Protein AF-0000000080251674 (afdb_homodimer)

InterPro domains:
  IPR024135 Ragulator complex protein LAMTOR5 [PF16672] (1-88)
  IPR024135 Ragulator complex protein LAMTOR5 [PR02092] (1-25)
  IPR024135 Ragulator complex protein LAMTOR5 [PR02092] (27-48)
  IPR024135 Ragulator complex protein LAMTOR5 [PR02092] (52-71)
  IPR024135 Ragulator complex protein LAMTOR5 [PTHR13342] (1-91)

Foldseek 3Di:
DLVVVVVVQVVQCPDPQWQKKWKAWLCQATSDIDGPDDSVCSNVLNVVQVVQPVVPVDPPARDWDWDDDDQKIKIWTDDPTMIMITIGGHDDD/DLVVVVVVQVVQCPDPQWQKKWKAWLCQATSDIDGPDDSVCSNVLNVVQVVQPVVPVDPPARDWDWDDDDQKIWIWTDDPTMIMITIGGHDDD

Nearest PDB structures (foldseek):
  5y38-assembly1_A  TM=9.001E-01  e=3.662E-08  Homo sapiens
  5yk5-assembly1_B  TM=9.361E-01  e=1.087E-07  Homo sapiens
  7uxh-assembly1_i  TM=8.800E-01  e=8.033E-08  Homo sapiens
  5y39-assembly2_J  TM=9.102E-01  e=3.035E-07  Homo sapiens
  8dhb-assembly1_G  TM=7.877E-01  e=7.512E-07  Ho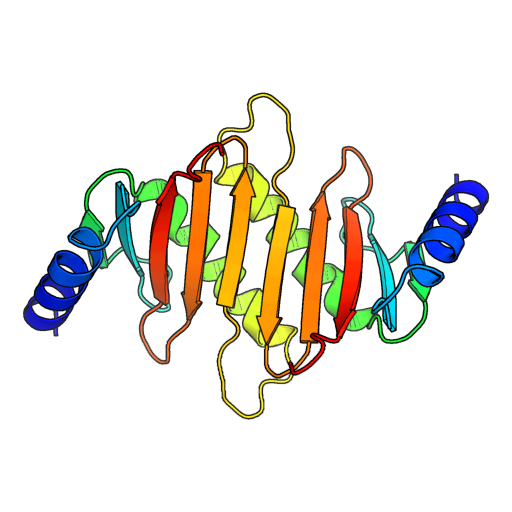mo sapiens

Structure (mmCIF, N/CA/C/O backbone):
data_AF-0000000080251674-model_v1
#
loop_
_entity.id
_entity.type
_entity.pdbx_description
1 polymer 'Late endosomal/lysosomal adaptor and MAPK and MTOR activator 5'
#
loop_
_atom_site.group_PDB
_atom_site.id
_atom_site.type_symbol
_atom_site.label_atom_id
_atom_site.label_alt_id
_atom_site.label_comp_id
_atom_site.label_asym_id
_atom_site.label_entity_id
_atom_site.label_seq_id
_atom_site.pdbx_PDB_ins_code
_atom_site.Cartn_x
_atom_site.Cartn_y
_atom_site.Cartn_z
_atom_site.occupancy
_atom_site.B_iso_or_equiv
_atom_site.auth_seq_id
_atom_site.auth_comp_id
_atom_site.auth_asym_id
_atom_site.auth_atom_id
_atom_site.pdbx_PDB_model_num
ATOM 1 N N . MET A 1 1 ? 6.484 -27.578 2.602 1 63.41 1 MET A N 1
ATOM 2 C CA . MET A 1 1 ? 6.207 -26.141 2.684 1 63.41 1 MET A CA 1
ATOM 3 C C . MET A 1 1 ? 5.879 -25.578 1.309 1 63.41 1 MET A C 1
ATOM 5 O O . MET A 1 1 ? 4.852 -24.922 1.133 1 63.41 1 MET A O 1
ATOM 9 N N . GLU A 1 2 ? 6.617 -26.031 0.295 1 75.06 2 GLU A N 1
ATOM 10 C CA . GLU A 1 2 ? 6.43 -25.547 -1.065 1 75.06 2 GLU A CA 1
ATOM 11 C C . GLU A 1 2 ? 5.145 -26.094 -1.68 1 75.06 2 GLU A C 1
ATOM 13 O O . GLU A 1 2 ? 4.387 -25.359 -2.314 1 75.06 2 GLU A O 1
ATOM 18 N N . ALA A 1 3 ? 4.848 -27.344 -1.32 1 83.5 3 ALA A N 1
ATOM 19 C CA . ALA A 1 3 ? 3.648 -27.953 -1.887 1 83.5 3 ALA A CA 1
ATOM 20 C C . ALA A 1 3 ? 2.387 -27.312 -1.329 1 83.5 3 ALA A C 1
ATOM 22 O O . ALA A 1 3 ? 1.42 -27.078 -2.062 1 83.5 3 ALA A O 1
ATOM 23 N N . GLN A 1 4 ? 2.467 -27.047 -0.058 1 89.25 4 GLN A N 1
ATOM 24 C CA . GLN A 1 4 ? 1.321 -26.422 0.583 1 89.25 4 GLN A CA 1
ATOM 25 C C . GLN A 1 4 ? 1.107 -25 0.051 1 89.25 4 GLN A C 1
ATOM 27 O O . GLN A 1 4 ? -0.03 -24.594 -0.178 1 89.25 4 GLN A O 1
ATOM 32 N N . LEU A 1 5 ? 2.184 -24.328 -0.161 1 89.44 5 LEU A N 1
ATOM 33 C CA . LEU A 1 5 ? 2.094 -22.969 -0.699 1 89.44 5 LEU A CA 1
ATOM 34 C C . LEU A 1 5 ? 1.474 -22.984 -2.092 1 89.44 5 LEU A C 1
ATOM 36 O O . LEU A 1 5 ? 0.613 -22.156 -2.398 1 89.44 5 LEU A O 1
ATOM 40 N N . GLU A 1 6 ? 1.85 -23.953 -2.836 1 90.94 6 GLU A N 1
ATOM 41 C CA . GLU A 1 6 ? 1.314 -24.078 -4.188 1 90.94 6 GLU A CA 1
ATOM 42 C C . GLU A 1 6 ? -0.189 -24.344 -4.164 1 90.94 6 GLU A C 1
ATOM 44 O O . GLU A 1 6 ? -0.931 -23.797 -4.984 1 90.94 6 GLU A O 1
ATOM 49 N N . LYS A 1 7 ? -0.52 -25.203 -3.299 1 92.62 7 LYS A N 1
ATOM 50 C CA . LYS A 1 7 ? -1.944 -25.5 -3.176 1 92.62 7 LYS A CA 1
ATOM 51 C C . LYS A 1 7 ? -2.734 -24.25 -2.775 1 92.62 7 LYS A C 1
ATOM 53 O O . LYS A 1 7 ? -3.799 -23.984 -3.332 1 92.62 7 LYS A O 1
ATOM 58 N N . ASN A 1 8 ? -2.225 -23.531 -1.823 1 91.94 8 ASN A N 1
ATOM 59 C CA . ASN A 1 8 ? -2.877 -22.312 -1.362 1 91.94 8 ASN A CA 1
ATOM 60 C C . ASN A 1 8 ? -3.031 -21.297 -2.492 1 91.94 8 ASN A C 1
ATOM 62 O O . ASN A 1 8 ? -4.086 -20.672 -2.633 1 91.94 8 ASN A O 1
ATOM 66 N N . ILE A 1 9 ? -2.084 -21.188 -3.303 1 93.62 9 ILE A N 1
ATOM 67 C CA . ILE A 1 9 ? -2.082 -20.203 -4.379 1 93.62 9 ILE A CA 1
ATOM 68 C C . ILE A 1 9 ? -3.1 -20.609 -5.445 1 93.62 9 ILE A C 1
ATOM 70 O O . ILE A 1 9 ? -3.777 -19.75 -6.016 1 93.62 9 ILE A O 1
ATOM 74 N N . ARG A 1 10 ? -3.115 -21.891 -5.691 1 93.25 10 ARG A N 1
ATOM 75 C CA . ARG A 1 10 ? -4.082 -22.375 -6.668 1 93.25 10 ARG A CA 1
ATOM 76 C C . ARG A 1 10 ? -5.508 -22.047 -6.234 1 93.25 10 ARG A C 1
ATOM 78 O O . ARG A 1 10 ? -6.34 -21.672 -7.059 1 93.25 10 ARG A O 1
ATOM 85 N N . GLU A 1 11 ? -5.715 -22.188 -4.934 1 95.44 11 GLU A N 1
ATOM 86 C CA . GLU A 1 11 ? -7.043 -21.891 -4.402 1 95.44 11 GLU A CA 1
ATOM 87 C C . GLU A 1 11 ? -7.363 -20.406 -4.551 1 95.44 11 GLU A C 1
ATOM 89 O O . GLU A 1 11 ? -8.492 -20.031 -4.879 1 95.44 11 GLU A O 1
ATOM 94 N N . VAL A 1 12 ? -6.43 -19.641 -4.348 1 95.31 12 VAL A N 1
ATOM 95 C CA . VAL A 1 12 ? -6.609 -18.203 -4.465 1 95.31 12 VAL A CA 1
ATOM 96 C C . VAL A 1 12 ? -6.887 -17.828 -5.922 1 95.31 12 VAL A C 1
ATOM 98 O O . VAL A 1 12 ? -7.727 -16.969 -6.199 1 95.31 12 VAL A O 1
ATOM 101 N N . MET A 1 13 ? -6.262 -18.469 -6.84 1 96.31 13 MET A N 1
ATOM 102 C CA . MET A 1 13 ? -6.391 -18.172 -8.266 1 96.31 13 MET A CA 1
ATOM 103 C C . MET A 1 13 ? -7.793 -18.5 -8.766 1 96.31 13 MET A C 1
ATOM 105 O O . MET A 1 13 ? -8.227 -18 -9.797 1 96.31 13 MET A O 1
ATOM 109 N N . ASN A 1 14 ? -8.453 -19.297 -7.98 1 96.12 14 ASN A N 1
ATOM 110 C CA . ASN A 1 14 ? -9.797 -19.719 -8.383 1 96.12 14 ASN A CA 1
ATOM 111 C C . ASN A 1 14 ? -10.859 -18.75 -7.887 1 96.12 14 ASN A C 1
ATOM 113 O O . ASN A 1 14 ? -12.047 -18.906 -8.188 1 96.12 14 ASN A O 1
ATOM 117 N N . GLN A 1 15 ? -10.438 -17.797 -7.164 1 96 15 GLN A N 1
ATOM 118 C CA . GLN A 1 15 ? -11.375 -16.797 -6.668 1 96 15 GLN A CA 1
ATOM 119 C C . GLN A 1 15 ? -11.742 -15.789 -7.758 1 96 15 GLN A C 1
ATOM 121 O O . GLN A 1 15 ? -10.93 -15.492 -8.641 1 96 15 GLN A O 1
ATOM 126 N N . PRO A 1 16 ? -12.984 -15.219 -7.672 1 94.19 16 PRO A N 1
ATOM 127 C CA . PRO A 1 16 ? -13.414 -14.266 -8.695 1 94.19 16 PRO A CA 1
ATOM 128 C C . PRO A 1 16 ? -12.539 -13.016 -8.742 1 94.19 16 PRO A C 1
ATOM 130 O O . PRO A 1 16 ? -12.094 -12.523 -7.703 1 94.19 16 PRO A O 1
ATOM 133 N N . GLN A 1 17 ? -12.273 -12.531 -9.906 1 95.69 17 GLN A N 1
ATOM 134 C CA . GLN A 1 17 ? -11.594 -11.273 -10.211 1 95.69 17 GLN A CA 1
ATOM 135 C C . GLN A 1 17 ? -10.086 -11.398 -9.984 1 95.69 17 GLN A C 1
ATOM 137 O O . GLN A 1 17 ? -9.336 -10.461 -10.273 1 95.69 17 GLN A O 1
ATOM 142 N N . VAL A 1 18 ? -9.727 -12.594 -9.469 1 97.12 18 VAL A N 1
ATOM 143 C CA . VAL A 1 18 ? -8.297 -12.789 -9.25 1 97.12 18 VAL A CA 1
ATOM 144 C C . VAL A 1 18 ? -7.617 -13.148 -10.57 1 97.12 18 VAL A C 1
ATOM 146 O O . VAL A 1 18 ? -8.023 -14.102 -11.242 1 97.12 18 VAL A O 1
ATOM 149 N N . THR A 1 19 ? -6.586 -12.406 -10.953 1 97.38 19 THR A N 1
ATOM 150 C CA . THR A 1 19 ? -5.91 -12.648 -12.219 1 97.38 19 THR A CA 1
ATOM 151 C C . THR A 1 19 ? -4.469 -13.094 -11.992 1 97.38 19 THR A C 1
ATOM 153 O O . THR A 1 19 ? -3.787 -13.508 -12.93 1 97.38 19 THR A O 1
ATOM 156 N N . GLY A 1 20 ? -3.963 -13.016 -10.719 1 97.31 20 GLY A N 1
ATOM 157 C CA . GLY A 1 20 ? -2.621 -13.453 -10.359 1 97.31 20 GLY A CA 1
ATOM 158 C C . GLY A 1 20 ? -2.41 -13.578 -8.867 1 97.31 20 GLY 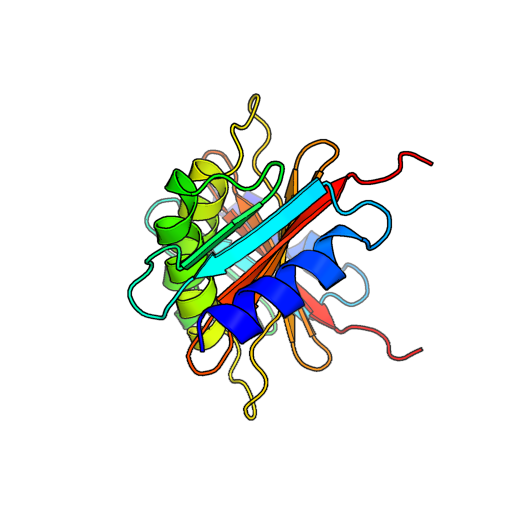A C 1
ATOM 159 O O . GLY A 1 20 ? -3.162 -13 -8.078 1 97.31 20 GLY A O 1
ATOM 160 N N . ALA A 1 21 ? -1.423 -14.359 -8.484 1 97.5 21 ALA A N 1
ATOM 161 C CA . ALA A 1 21 ? -1.072 -14.539 -7.082 1 97.5 21 ALA A CA 1
ATOM 162 C C . ALA A 1 21 ? 0.397 -14.922 -6.926 1 97.5 21 ALA A C 1
ATOM 164 O O . ALA A 1 21 ? 0.98 -15.547 -7.812 1 97.5 21 ALA A O 1
ATOM 165 N N . MET A 1 22 ? 0.916 -14.547 -5.785 1 96.69 22 MET A N 1
ATOM 166 C CA . MET A 1 22 ? 2.34 -14.766 -5.547 1 96.69 22 MET A CA 1
ATOM 167 C C . MET A 1 22 ? 2.629 -14.883 -4.055 1 96.69 22 MET A C 1
ATOM 169 O O . MET A 1 22 ? 1.947 -14.266 -3.234 1 96.69 22 MET A O 1
ATOM 173 N N . CYS A 1 23 ? 3.631 -15.656 -3.736 1 96.25 23 CYS A N 1
ATOM 174 C CA . CYS A 1 23 ? 4.16 -15.734 -2.379 1 96.25 23 CYS A CA 1
ATOM 175 C C . CYS A 1 23 ? 5.633 -15.352 -2.346 1 96.25 23 CYS A C 1
ATOM 177 O O . CYS A 1 23 ? 6.406 -15.773 -3.209 1 96.25 23 CYS A O 1
ATOM 179 N N . ILE A 1 24 ? 5.973 -14.516 -1.359 1 96.75 24 ILE A N 1
ATOM 180 C CA . ILE A 1 24 ? 7.324 -13.977 -1.241 1 96.75 24 ILE A CA 1
ATOM 181 C C . ILE A 1 24 ? 7.879 -14.266 0.15 1 96.75 24 ILE A C 1
ATOM 183 O O . ILE A 1 24 ? 7.168 -14.133 1.149 1 96.75 24 ILE A O 1
ATOM 187 N N . ASP A 1 25 ? 9.086 -14.648 0.26 1 94.94 25 ASP A N 1
ATOM 188 C CA . ASP A 1 25 ? 9.656 -14.883 1.584 1 94.94 25 ASP A CA 1
ATOM 189 C C . ASP A 1 25 ? 10.188 -13.594 2.197 1 94.94 25 ASP A C 1
ATOM 191 O O . ASP A 1 25 ? 10.086 -12.523 1.591 1 94.94 25 ASP A O 1
ATOM 195 N N . ARG A 1 26 ? 10.781 -13.672 3.314 1 90.44 26 ARG A N 1
ATOM 196 C CA . ARG A 1 26 ? 11.188 -12.508 4.09 1 90.44 26 ARG A CA 1
ATOM 197 C C . ARG A 1 26 ? 12.367 -11.797 3.426 1 90.44 26 ARG A C 1
ATOM 199 O O . ARG A 1 26 ? 12.625 -10.625 3.709 1 90.44 26 ARG A O 1
ATOM 206 N N . LYS A 1 27 ? 13.078 -12.555 2.631 1 93.62 27 LYS A N 1
ATOM 207 C CA . LYS A 1 27 ? 14.25 -11.969 1.979 1 93.62 27 LYS A CA 1
ATOM 208 C C . LYS A 1 27 ? 13.867 -11.297 0.665 1 93.62 27 LYS A C 1
ATOM 210 O O . LYS A 1 27 ? 14.719 -10.727 -0.017 1 93.62 27 LYS A O 1
ATOM 215 N N . GLY A 1 28 ? 12.586 -11.414 0.292 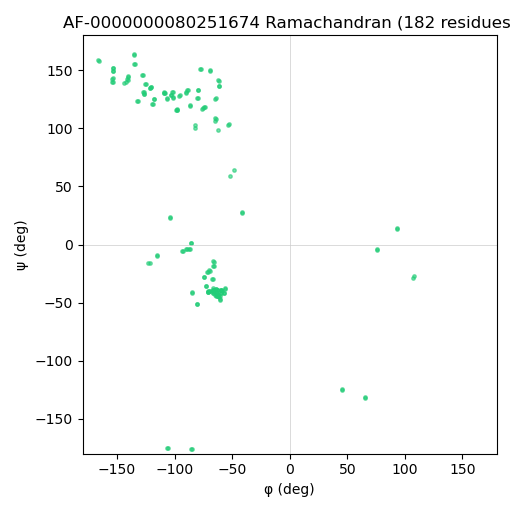1 96.12 28 GLY A N 1
ATOM 216 C CA . GLY A 1 28 ? 12.125 -10.781 -0.936 1 96.12 28 GLY A CA 1
ATOM 217 C C . GLY A 1 28 ? 12.18 -11.711 -2.137 1 96.12 28 GLY A C 1
ATOM 218 O O . GLY A 1 28 ? 12.039 -11.266 -3.277 1 96.12 28 GLY A O 1
ATOM 219 N N . LEU A 1 29 ? 12.352 -13.031 -1.89 1 95.75 29 LEU A N 1
ATOM 220 C CA . LEU A 1 29 ? 12.398 -14.016 -2.965 1 95.75 29 LEU A CA 1
ATOM 221 C C . LEU A 1 29 ? 11 -14.531 -3.293 1 95.75 29 LEU A C 1
ATOM 223 O O . LEU A 1 29 ? 10.227 -14.852 -2.389 1 95.75 29 LEU A O 1
ATOM 227 N N . CYS A 1 30 ? 10.75 -14.555 -4.578 1 96.62 30 CYS A N 1
ATOM 228 C CA . CYS A 1 30 ? 9.469 -15.109 -5.004 1 96.62 30 CYS A CA 1
ATOM 229 C C . CYS A 1 30 ? 9.469 -16.625 -4.887 1 96.62 30 CYS A C 1
ATOM 231 O O . CYS A 1 30 ? 10.227 -17.312 -5.57 1 96.62 30 CYS A O 1
ATOM 233 N N . LEU A 1 31 ? 8.633 -17.172 -4.09 1 95.94 31 LEU A N 1
ATOM 234 C CA . LEU A 1 31 ? 8.555 -18.609 -3.879 1 95.94 31 LEU A CA 1
ATOM 235 C C . LEU A 1 31 ? 7.68 -19.266 -4.938 1 95.94 31 LEU A C 1
ATOM 237 O O . LEU A 1 31 ? 7.98 -20.375 -5.402 1 95.94 31 LEU A O 1
ATOM 241 N N . THR A 1 32 ? 6.605 -18.641 -5.234 1 95.5 32 THR A N 1
ATOM 242 C CA . THR A 1 32 ? 5.672 -19.109 -6.258 1 95.5 32 THR A CA 1
ATOM 243 C C . THR A 1 32 ? 4.898 -17.922 -6.848 1 95.5 32 THR A C 1
ATOM 245 O O . THR A 1 32 ? 4.605 -16.953 -6.145 1 95.5 32 THR A O 1
ATOM 248 N N . ALA A 1 33 ? 4.641 -18 -8.141 1 95.94 33 ALA A N 1
ATOM 249 C CA . ALA A 1 33 ? 3.865 -16.969 -8.836 1 95.94 33 ALA A CA 1
ATOM 250 C C . ALA A 1 33 ? 2.979 -17.594 -9.914 1 95.94 33 ALA A C 1
ATOM 252 O O . ALA A 1 33 ? 3.391 -18.531 -10.602 1 95.94 33 ALA A O 1
ATOM 253 N N . LYS A 1 34 ? 1.796 -17.125 -10.016 1 96.31 34 LYS A N 1
ATOM 254 C CA . LYS A 1 34 ? 0.844 -17.594 -11.016 1 96.31 34 LYS A CA 1
ATOM 255 C C . LYS A 1 34 ? 0.138 -16.422 -11.695 1 96.31 34 LYS A C 1
ATOM 257 O O . LYS A 1 34 ? 0.065 -15.32 -11.141 1 96.31 34 LYS A O 1
ATOM 262 N N . GLY A 1 35 ? -0.355 -16.625 -12.93 1 96.44 35 GLY A N 1
ATOM 263 C CA . GLY A 1 35 ? -1.136 -15.625 -13.641 1 96.44 35 GLY A CA 1
ATOM 264 C C . GLY A 1 35 ? -0.341 -14.383 -13.992 1 96.44 35 GLY A C 1
ATOM 265 O O . GLY A 1 35 ? 0.802 -14.477 -14.445 1 96.44 35 GLY A O 1
ATOM 266 N N . ASN A 1 36 ? -0.928 -13.188 -13.672 1 94.62 36 ASN A N 1
ATOM 267 C CA . ASN A 1 36 ? -0.336 -11.906 -14.047 1 94.62 36 ASN A CA 1
ATOM 268 C C . ASN A 1 36 ? 0.697 -11.445 -13.016 1 94.62 36 ASN A C 1
ATOM 270 O O . ASN A 1 36 ? 1.281 -10.375 -13.156 1 94.62 36 ASN A O 1
ATOM 274 N N . ALA A 1 37 ? 0.924 -12.203 -12.031 1 95.25 37 ALA A N 1
ATOM 275 C CA . ALA A 1 37 ? 1.908 -11.805 -11.023 1 95.25 37 ALA A CA 1
ATOM 276 C C . ALA A 1 37 ? 3.311 -11.742 -11.617 1 95.25 37 ALA A C 1
ATOM 278 O O . ALA A 1 37 ? 3.76 -12.695 -12.266 1 95.25 37 ALA A O 1
ATOM 279 N N . ASP A 1 38 ? 3.93 -10.695 -11.484 1 93.94 38 ASP A N 1
ATOM 280 C CA . ASP A 1 38 ? 5.277 -10.461 -11.992 1 93.94 38 ASP A CA 1
ATOM 281 C C . ASP A 1 38 ? 6.324 -10.664 -10.898 1 93.94 38 ASP A C 1
ATOM 283 O O . ASP A 1 38 ? 6.469 -9.82 -10.008 1 93.94 38 ASP A O 1
ATOM 287 N N . SER A 1 39 ? 7.145 -11.609 -11.109 1 94.31 39 SER A N 1
ATOM 288 C CA . SER A 1 39 ? 8.117 -11.969 -10.086 1 94.31 39 SER A CA 1
ATOM 289 C C . SER A 1 39 ? 9.188 -10.891 -9.93 1 94.31 39 SER A C 1
ATOM 291 O O . SER A 1 39 ? 9.859 -10.82 -8.906 1 94.31 39 SER A O 1
ATOM 293 N N . SER A 1 40 ? 9.391 -10.062 -10.945 1 94.75 40 SER A N 1
ATOM 294 C CA . SER A 1 40 ? 10.375 -8.984 -10.859 1 94.75 40 SER A CA 1
ATOM 295 C C . SER A 1 40 ? 9.953 -7.938 -9.828 1 94.75 40 SER A C 1
ATOM 297 O O . SER A 1 40 ? 10.781 -7.152 -9.359 1 94.75 40 SER A O 1
ATOM 299 N N . ALA A 1 41 ? 8.719 -7.945 -9.383 1 95.56 41 ALA A N 1
ATOM 300 C CA . ALA A 1 41 ? 8.203 -6.973 -8.43 1 95.56 41 ALA A CA 1
ATOM 301 C C . ALA A 1 41 ? 8.312 -7.492 -7 1 95.56 41 ALA A C 1
ATOM 303 O O . ALA A 1 41 ? 8.016 -6.773 -6.043 1 95.56 41 ALA A O 1
ATOM 304 N N . ALA A 1 42 ? 8.742 -8.766 -6.832 1 97.12 42 ALA A N 1
ATOM 305 C CA . ALA A 1 42 ? 8.734 -9.414 -5.523 1 97.12 42 ALA A CA 1
ATOM 306 C C . ALA A 1 42 ? 9.547 -8.617 -4.508 1 97.12 42 ALA A C 1
ATOM 308 O O . ALA A 1 42 ? 9.117 -8.43 -3.367 1 97.12 42 ALA A O 1
ATOM 309 N N . GLY A 1 43 ? 10.664 -8.125 -4.902 1 96.75 43 GLY A N 1
ATOM 310 C CA . GLY A 1 43 ? 11.508 -7.344 -4.012 1 96.75 43 GLY A CA 1
ATOM 311 C C . GLY A 1 43 ? 10.852 -6.059 -3.545 1 96.75 43 GLY A C 1
ATOM 312 O O . GLY A 1 43 ? 10.898 -5.727 -2.359 1 96.75 43 GLY A O 1
ATOM 313 N N . PHE A 1 44 ? 10.234 -5.391 -4.461 1 96.56 44 PHE A N 1
ATOM 314 C CA . PHE A 1 44 ? 9.562 -4.141 -4.137 1 96.56 44 PHE A CA 1
ATOM 315 C C . PHE A 1 44 ? 8.375 -4.391 -3.217 1 96.56 44 PHE A C 1
ATOM 317 O O . PHE A 1 44 ? 8.172 -3.666 -2.238 1 96.56 44 PHE A O 1
ATOM 324 N N . LEU A 1 45 ? 7.621 -5.434 -3.484 1 97.25 45 LEU A N 1
ATOM 325 C CA . LEU A 1 45 ? 6.434 -5.754 -2.699 1 97.25 45 LEU A CA 1
ATOM 326 C C . LEU A 1 45 ? 6.812 -6.16 -1.279 1 97.25 45 LEU A C 1
ATOM 328 O O . LEU A 1 45 ? 6.148 -5.77 -0.317 1 97.25 45 LEU A O 1
ATOM 332 N N . SER A 1 46 ? 7.879 -6.922 -1.176 1 96.75 46 SER A N 1
ATOM 333 C CA . SER A 1 46 ? 8.344 -7.324 0.146 1 96.75 46 SER A CA 1
ATOM 334 C C . SER A 1 46 ? 8.766 -6.117 0.978 1 96.75 46 SER A C 1
ATOM 336 O O . SER A 1 46 ? 8.5 -6.066 2.182 1 96.75 46 SER A O 1
ATOM 338 N N . GLU A 1 47 ? 9.453 -5.164 0.39 1 96.31 47 GLU A N 1
ATOM 339 C CA . GLU A 1 47 ? 9.867 -3.959 1.1 1 96.31 47 GLU A CA 1
ATOM 340 C C . GLU A 1 47 ? 8.664 -3.133 1.542 1 96.31 47 GLU A C 1
ATOM 342 O O . GLU A 1 47 ? 8.648 -2.586 2.646 1 96.31 47 GLU A O 1
ATOM 347 N N . ILE A 1 48 ? 7.637 -3.066 0.707 1 96.69 48 ILE A N 1
ATOM 348 C CA . ILE A 1 48 ? 6.418 -2.352 1.062 1 96.69 48 ILE A CA 1
ATOM 349 C C . ILE A 1 48 ? 5.793 -2.982 2.305 1 96.69 48 ILE A C 1
ATOM 351 O O . ILE A 1 48 ? 5.418 -2.275 3.244 1 96.69 48 ILE A O 1
ATOM 355 N N . SER A 1 49 ? 5.703 -4.262 2.299 1 95.31 49 SER A N 1
ATOM 356 C CA . SER A 1 49 ? 5.133 -4.965 3.445 1 95.31 49 SER A CA 1
ATOM 357 C C . SER A 1 49 ? 5.93 -4.684 4.715 1 95.31 49 SER A C 1
ATOM 359 O O . SER A 1 49 ? 5.352 -4.48 5.785 1 95.31 49 SER A O 1
ATOM 361 N N . LYS A 1 50 ? 7.258 -4.676 4.621 1 93.69 50 LYS A N 1
ATOM 362 C CA . LYS A 1 50 ? 8.117 -4.414 5.77 1 93.69 50 LYS A CA 1
ATOM 363 C C . LYS A 1 50 ? 7.891 -3.008 6.316 1 93.69 50 LYS A C 1
ATOM 365 O O . LYS A 1 50 ? 7.762 -2.82 7.527 1 93.69 50 LYS A O 1
ATOM 370 N N . PHE A 1 51 ? 7.797 -2.113 5.418 1 94.75 51 PHE A N 1
ATOM 371 C CA . PHE A 1 51 ? 7.625 -0.733 5.855 1 94.75 51 PHE A CA 1
ATOM 372 C C . PHE A 1 51 ? 6.23 -0.523 6.441 1 94.75 51 PHE A C 1
ATOM 374 O O . PHE A 1 51 ? 6.07 0.209 7.418 1 94.75 51 PHE A O 1
ATOM 381 N N . ALA A 1 52 ? 5.215 -1.138 5.801 1 94.94 52 ALA A N 1
ATOM 382 C CA . ALA A 1 52 ? 3.857 -1.053 6.336 1 94.94 52 ALA A CA 1
ATOM 383 C C . ALA A 1 52 ? 3.803 -1.567 7.773 1 94.94 52 ALA A C 1
ATOM 385 O O . ALA A 1 52 ? 3.141 -0.972 8.625 1 94.94 52 ALA A O 1
ATOM 386 N N . ASN A 1 53 ? 4.574 -2.625 8.055 1 92.19 53 ASN A N 1
ATOM 387 C CA . ASN A 1 53 ? 4.617 -3.197 9.398 1 92.19 53 ASN A CA 1
ATOM 388 C C . ASN A 1 53 ? 5.273 -2.244 10.391 1 92.19 53 ASN A C 1
ATOM 390 O O . ASN A 1 53 ? 4.938 -2.254 11.578 1 92.19 53 ASN A O 1
ATOM 394 N N . GLN A 1 54 ? 6.168 -1.463 9.891 1 91.69 54 GLN A N 1
ATOM 395 C CA . GLN A 1 54 ? 6.852 -0.516 10.766 1 91.69 54 GLN A CA 1
ATOM 396 C C . GLN A 1 54 ? 5.945 0.657 11.125 1 91.69 54 GLN A C 1
ATOM 398 O O . GLN A 1 54 ? 6.113 1.279 12.18 1 91.69 54 GLN A O 1
ATOM 403 N N . ILE A 1 55 ? 5.051 0.925 10.242 1 92.75 55 ILE A N 1
ATOM 404 C CA . ILE A 1 55 ? 4.18 2.084 10.422 1 92.75 55 ILE A CA 1
ATOM 405 C C . ILE A 1 55 ? 3.047 1.737 11.383 1 92.75 55 ILE A C 1
ATOM 407 O O . ILE A 1 55 ? 2.682 2.547 12.234 1 92.75 55 ILE A O 1
ATOM 411 N N . VAL A 1 56 ? 2.352 0.603 11.109 1 87.06 56 VAL A N 1
ATOM 412 C CA . VAL A 1 56 ? 1.157 0.223 11.859 1 87.06 56 VAL A CA 1
ATOM 413 C C . VAL A 1 56 ? 1.562 -0.472 13.156 1 87.06 56 VAL A C 1
ATOM 415 O O . VAL A 1 56 ? 2.496 -1.275 13.172 1 87.06 56 VAL A O 1
ATOM 418 N N . SER A 1 57 ? 1.515 0.187 14.32 1 69.06 57 SER A N 1
ATOM 419 C CA . SER A 1 57 ? 1.838 -0.381 15.625 1 69.06 57 SER A CA 1
ATOM 420 C C . SER A 1 57 ? 1.062 -1.671 15.875 1 69.06 57 SER A C 1
ATOM 422 O O . SER A 1 57 ? -0.168 -1.658 15.945 1 69.06 57 SER A O 1
ATOM 424 N N . SER A 1 58 ? 1.248 -2.621 15.031 1 59.38 58 SER A N 1
ATOM 425 C CA . SER A 1 58 ? 0.301 -3.73 14.984 1 59.38 58 SER A CA 1
ATOM 426 C C . SER A 1 58 ? 0.321 -4.527 16.281 1 59.38 58 SER A C 1
ATOM 428 O O . SER A 1 58 ? 1.388 -4.77 16.859 1 59.38 58 SER A O 1
ATOM 430 N N . ASP A 1 59 ? -0.735 -4.434 17.109 1 57.03 59 ASP A N 1
ATOM 431 C CA . ASP A 1 59 ? -1.099 -5.426 18.125 1 57.03 59 ASP A CA 1
ATOM 432 C C . ASP A 1 59 ? -0.935 -6.844 17.578 1 57.03 59 ASP A C 1
ATOM 434 O O . ASP A 1 59 ? -1.495 -7.797 18.125 1 57.03 59 ASP A O 1
ATOM 438 N N . GLY A 1 60 ? -0.033 -6.957 16.625 1 62.88 60 GLY A N 1
ATOM 439 C CA . GLY A 1 60 ? 0.252 -8.312 16.172 1 62.88 60 GLY A CA 1
ATOM 440 C C . GLY A 1 60 ? -0.291 -8.602 14.789 1 62.88 60 GLY A C 1
ATOM 441 O O . GLY A 1 60 ? 0.141 -9.555 14.141 1 62.88 60 GLY A O 1
ATOM 442 N N . ASP A 1 61 ? -1.394 -7.887 14.359 1 74 61 ASP A N 1
ATOM 443 C CA . ASP A 1 61 ? -1.948 -8.195 13.039 1 74 61 ASP A CA 1
ATOM 444 C C . ASP A 1 61 ? -1.244 -7.402 11.945 1 74 61 ASP A C 1
ATOM 446 O O . ASP A 1 61 ? -1.05 -6.191 12.078 1 74 61 ASP A O 1
ATOM 450 N N . SER A 1 62 ? -0.678 -8.117 11.07 1 84.06 62 SER A N 1
ATOM 451 C CA . SER A 1 62 ? -0.032 -7.48 9.922 1 84.06 62 SER A CA 1
ATOM 452 C C . SER A 1 62 ? -1.038 -6.699 9.086 1 84.06 62 SER A C 1
ATOM 454 O O . SER A 1 62 ? -2.148 -7.176 8.836 1 84.06 62 SER A O 1
ATOM 456 N N . PRO A 1 63 ? -0.713 -5.547 8.68 1 91.19 63 PRO A N 1
ATOM 457 C CA . PRO A 1 63 ? -1.612 -4.738 7.855 1 91.19 63 PRO A CA 1
ATOM 458 C C . PRO A 1 63 ? -1.791 -5.312 6.449 1 91.19 63 PRO A C 1
ATOM 460 O O . PRO A 1 63 ? -0.944 -6.074 5.977 1 91.19 63 PRO A O 1
ATOM 463 N N . VAL A 1 64 ? -2.928 -5.098 5.836 1 94.56 64 VAL A N 1
ATOM 464 C CA . VAL A 1 64 ? -3.152 -5.355 4.418 1 94.56 64 VAL A CA 1
ATOM 465 C C . VAL A 1 64 ? -2.824 -4.105 3.607 1 94.56 64 VAL A C 1
ATOM 467 O O . VAL A 1 64 ? -3.248 -3.002 3.959 1 94.56 64 VAL A O 1
ATOM 470 N N . VAL A 1 65 ? -2.055 -4.281 2.576 1 96.81 65 VAL A N 1
ATOM 471 C CA . VAL A 1 65 ? -1.719 -3.172 1.689 1 96.81 65 VAL A CA 1
ATOM 472 C C . VAL A 1 65 ? -2.422 -3.352 0.346 1 96.81 65 VAL A C 1
ATOM 474 O O . VAL A 1 65 ? -2.361 -4.426 -0.255 1 96.81 65 VAL A O 1
ATOM 477 N N . ALA A 1 66 ? -3.076 -2.336 -0.117 1 96.5 66 ALA A N 1
ATOM 478 C CA . ALA A 1 66 ? -3.73 -2.365 -1.422 1 96.5 66 ALA A CA 1
ATOM 479 C C . ALA A 1 66 ? -3.154 -1.296 -2.348 1 96.5 66 ALA A C 1
ATOM 481 O O . ALA A 1 66 ? -3.121 -0.114 -1.997 1 96.5 66 ALA A O 1
ATOM 482 N N . LEU A 1 67 ? -2.627 -1.734 -3.48 1 95.31 67 LEU A N 1
ATOM 483 C CA . LEU A 1 67 ? -2.221 -0.829 -4.551 1 95.31 67 LEU A CA 1
ATOM 484 C C . LEU A 1 67 ? -3.299 -0.742 -5.625 1 95.31 67 LEU A C 1
ATOM 486 O O . LEU A 1 67 ? -3.611 -1.74 -6.277 1 95.31 67 LEU A O 1
ATOM 490 N N . GLU A 1 68 ? -3.852 0.426 -5.758 1 93 68 GLU A N 1
ATOM 491 C CA . GLU A 1 68 ? -4.891 0.64 -6.762 1 93 68 GLU A CA 1
ATOM 492 C C . GLU A 1 68 ? -4.359 1.451 -7.941 1 93 68 GLU A C 1
ATOM 494 O O . GLU A 1 68 ? -3.822 2.545 -7.758 1 93 68 GLU A O 1
ATOM 499 N N . TYR A 1 69 ? -4.566 0.851 -9.133 1 88.25 69 TYR A N 1
ATOM 500 C CA . TYR A 1 69 ? -4.105 1.528 -10.336 1 88.25 69 TYR A CA 1
ATOM 501 C C . TYR A 1 69 ? -4.926 1.101 -11.547 1 88.25 69 TYR A C 1
ATOM 503 O O . TYR A 1 69 ? -5.246 -0.08 -11.703 1 88.25 69 TYR A O 1
ATOM 511 N N . SER A 1 70 ? -5.188 2.076 -12.328 1 82.25 70 SER A N 1
ATOM 512 C CA . SER A 1 70 ? -5.992 1.806 -13.516 1 82.25 70 SER A CA 1
ATOM 513 C C . SER A 1 70 ? -7.199 0.936 -13.18 1 82.25 70 SER A C 1
ATOM 515 O O . SER A 1 70 ? -7.992 1.278 -12.305 1 82.25 70 SER A O 1
ATOM 517 N N . LYS A 1 71 ? -7.391 -0.169 -13.828 1 83.75 71 LYS A N 1
ATOM 518 C CA . LYS A 1 71 ? -8.516 -1.067 -13.586 1 83.75 71 LYS A CA 1
ATOM 519 C C . LYS A 1 71 ? -8.078 -2.299 -12.797 1 83.75 71 LYS A C 1
ATOM 521 O O . LYS A 1 71 ? -8.688 -3.363 -12.914 1 83.75 71 LYS A O 1
ATOM 526 N N . SER A 1 72 ? -6.98 -2.168 -12.062 1 90.62 72 SER A N 1
ATOM 527 C CA . SER A 1 72 ? -6.465 -3.322 -11.336 1 90.62 72 SER A CA 1
ATOM 528 C C . SER A 1 72 ? -6.074 -2.949 -9.914 1 90.62 72 SER A C 1
ATOM 530 O O . SER A 1 72 ? -5.973 -1.767 -9.578 1 90.62 72 SER A O 1
ATOM 532 N N . GLN A 1 73 ? -5.949 -4.008 -9.18 1 94.44 73 GLN A N 1
ATOM 533 C CA . GLN A 1 73 ? -5.551 -3.867 -7.781 1 94.44 73 GLN A CA 1
ATOM 534 C C . GLN A 1 73 ? -4.578 -4.973 -7.375 1 94.44 73 GLN A C 1
ATOM 536 O O . GLN A 1 73 ? -4.715 -6.117 -7.809 1 94.44 73 GLN A O 1
ATOM 541 N N . ILE A 1 74 ? -3.654 -4.629 -6.531 1 96.31 74 ILE A N 1
ATOM 542 C CA . ILE A 1 74 ? -2.762 -5.598 -5.906 1 96.31 74 ILE A CA 1
ATOM 543 C C . ILE A 1 74 ? -2.961 -5.578 -4.391 1 96.31 74 ILE A C 1
ATOM 545 O O . ILE A 1 74 ? -2.936 -4.516 -3.77 1 96.31 74 ILE A O 1
ATOM 549 N N . LEU A 1 75 ? -3.229 -6.672 -3.842 1 96.62 75 LEU A N 1
ATOM 550 C CA . LEU A 1 75 ? -3.355 -6.809 -2.395 1 96.62 75 LEU A CA 1
ATOM 551 C C . LEU A 1 75 ? -2.186 -7.602 -1.818 1 96.62 75 LEU A C 1
ATOM 553 O O . LEU A 1 75 ? -1.81 -8.641 -2.359 1 96.62 75 LEU A O 1
ATOM 557 N N . LEU A 1 76 ? -1.633 -7.023 -0.807 1 96.69 76 LEU A N 1
ATOM 558 C CA . LEU A 1 76 ? -0.466 -7.609 -0.157 1 96.69 76 LEU A CA 1
ATOM 559 C C . LEU A 1 76 ? -0.702 -7.77 1.341 1 96.69 76 LEU A C 1
ATOM 561 O O . LEU A 1 76 ? -1.151 -6.836 2.008 1 96.69 76 LEU A O 1
ATOM 565 N N . LYS A 1 77 ? -0.444 -8.938 1.825 1 92.62 77 LYS A N 1
ATOM 566 C CA . LYS A 1 77 ? -0.484 -9.164 3.266 1 92.62 77 LYS A CA 1
ATOM 567 C C . LYS A 1 77 ? 0.755 -9.922 3.736 1 92.62 77 LYS A C 1
ATOM 569 O O . LYS A 1 77 ? 1.049 -11.016 3.24 1 92.62 77 LYS A O 1
ATOM 574 N N . GLY A 1 78 ? 1.388 -9.266 4.66 1 87.94 78 GLY A N 1
ATOM 575 C CA . GLY A 1 78 ? 2.562 -9.906 5.234 1 87.94 78 GLY A CA 1
ATOM 576 C C . GLY A 1 78 ? 2.223 -10.945 6.281 1 87.94 78 GLY A C 1
ATOM 577 O O . GLY A 1 78 ? 1.344 -10.734 7.117 1 87.94 78 GLY A O 1
ATOM 578 N N . GLY A 1 79 ? 2.855 -12.047 6.129 1 83.56 79 GLY A N 1
ATOM 579 C CA . GLY A 1 79 ? 2.795 -13.055 7.18 1 83.56 79 GLY A CA 1
ATOM 580 C C . GLY A 1 79 ? 4.082 -13.156 7.977 1 83.56 79 GLY A C 1
ATOM 581 O O . GLY A 1 79 ? 4.945 -12.281 7.891 1 83.56 79 GLY A O 1
ATOM 582 N N . GLU A 1 80 ? 4.094 -14.117 8.852 1 81.94 80 GLU A N 1
ATOM 583 C CA . GLU A 1 80 ? 5.277 -14.328 9.68 1 81.94 80 GLU A CA 1
ATOM 584 C C . GLU A 1 80 ? 6.492 -14.688 8.828 1 81.94 80 GLU A C 1
ATOM 586 O O . GLU A 1 80 ? 7.566 -14.102 8.984 1 81.94 80 GLU A O 1
ATOM 591 N N . SER A 1 81 ? 6.309 -15.523 7.918 1 88.94 81 SER A N 1
ATOM 592 C CA . SER A 1 81 ? 7.453 -16 7.141 1 88.94 81 SER A CA 1
ATOM 593 C C . SER A 1 81 ? 7.254 -15.742 5.652 1 88.94 81 SER A C 1
ATOM 595 O O . SER A 1 81 ? 8.211 -15.789 4.875 1 88.94 81 SER A O 1
ATOM 597 N N . VAL A 1 82 ? 6.023 -15.469 5.312 1 92.31 82 VAL A N 1
ATOM 598 C CA . VAL A 1 82 ? 5.719 -15.344 3.893 1 92.31 82 VAL A CA 1
ATOM 599 C C . VAL A 1 82 ? 4.73 -14.195 3.674 1 92.31 82 VAL A C 1
ATOM 601 O O . VAL A 1 82 ? 3.824 -13.992 4.484 1 92.31 82 VAL A O 1
ATOM 604 N N . CYS A 1 83 ? 4.922 -13.461 2.594 1 94.81 83 CYS A N 1
ATOM 605 C CA . CYS A 1 83 ? 3.988 -12.43 2.143 1 94.81 83 CYS A CA 1
ATOM 606 C C . CYS A 1 83 ? 3.156 -12.93 0.967 1 94.81 83 CYS A C 1
ATOM 608 O O . CYS A 1 83 ? 3.699 -13.484 0.009 1 94.81 83 CYS A O 1
ATOM 610 N N . THR A 1 84 ? 1.9 -12.805 1.042 1 95.06 84 THR A N 1
ATOM 611 C CA . THR A 1 84 ? 1 -13.227 -0.025 1 95.06 84 THR A CA 1
ATOM 612 C C . THR A 1 84 ? 0.522 -12.031 -0.838 1 95.06 84 THR A C 1
ATOM 614 O O . THR A 1 84 ? 0.11 -11.016 -0.273 1 95.06 84 THR A O 1
ATOM 617 N N . VAL A 1 85 ? 0.611 -12.148 -2.176 1 97.19 85 VAL A N 1
ATOM 618 C CA . VAL A 1 85 ? 0.219 -11.07 -3.076 1 97.19 85 VAL A CA 1
ATOM 619 C C . VAL A 1 85 ? -0.886 -11.555 -4.012 1 97.19 85 VAL A C 1
ATOM 621 O O . VAL A 1 85 ? -0.775 -12.633 -4.609 1 97.19 85 VAL A O 1
ATOM 624 N N . ILE A 1 86 ? -1.931 -10.734 -4.203 1 97.44 86 ILE A N 1
ATOM 625 C CA . ILE A 1 86 ? -3.049 -11.078 -5.078 1 97.44 86 ILE A CA 1
ATOM 626 C C . ILE A 1 86 ? -3.279 -9.945 -6.078 1 97.44 86 ILE A C 1
ATOM 628 O O . ILE A 1 86 ? -3.291 -8.773 -5.707 1 97.44 86 ILE A O 1
ATOM 632 N N . TYR A 1 87 ? -3.395 -10.273 -7.262 1 96.62 87 TYR A N 1
ATOM 633 C CA . TYR A 1 87 ? -3.77 -9.352 -8.328 1 96.62 87 TYR A CA 1
ATOM 634 C C . TYR A 1 87 ? -5.238 -9.523 -8.703 1 96.62 87 TYR A C 1
ATOM 636 O O . TYR A 1 87 ? -5.691 -10.633 -8.977 1 96.62 87 TYR A O 1
ATOM 644 N N . LYS A 1 88 ? -5.852 -8.398 -8.656 1 96.38 88 LYS A N 1
ATOM 645 C CA . LYS A 1 88 ? -7.281 -8.422 -8.938 1 96.38 88 LYS A CA 1
ATOM 646 C C . LYS A 1 88 ? -7.645 -7.395 -10.008 1 96.38 88 LYS A C 1
ATOM 648 O O . LYS A 1 88 ? -7.035 -6.328 -10.078 1 96.38 88 LYS A O 1
ATOM 653 N N . GLU A 1 89 ? -8.656 -7.738 -10.867 1 94.31 89 GLU A N 1
ATOM 654 C CA . GLU A 1 89 ? -9.25 -6.766 -11.781 1 94.31 89 GLU A CA 1
ATOM 655 C C . GLU A 1 89 ? -10.516 -6.152 -11.18 1 94.31 89 GLU A C 1
ATOM 657 O O . GLU A 1 89 ? -11.352 -6.863 -10.625 1 94.31 89 GLU A O 1
ATOM 662 N N . LYS A 1 90 ? -10.531 -4.793 -11.188 1 84.25 90 LYS A N 1
ATOM 663 C CA . LYS A 1 90 ? -11.711 -4.117 -10.656 1 84.25 90 LYS A CA 1
ATOM 664 C C . LYS A 1 90 ? -12.867 -4.172 -11.648 1 84.25 90 LYS A C 1
ATOM 666 O O . LYS A 1 90 ? -12.664 -4.066 -12.859 1 84.25 90 LYS A O 1
ATOM 671 N N . GLN A 1 91 ? -13.969 -4.789 -11.359 1 74.19 91 GLN A N 1
ATOM 672 C CA . GLN A 1 91 ? -15.141 -4.789 -12.234 1 74.19 91 GLN A CA 1
ATOM 673 C C . GLN A 1 91 ? -15.727 -3.385 -12.367 1 74.19 91 GLN A C 1
ATOM 675 O O . GLN A 1 91 ? -15.828 -2.652 -11.383 1 74.19 91 GLN A O 1
ATOM 680 N N . GLN A 1 92 ? -15.531 -2.73 -13.523 1 58.75 92 GLN A N 1
ATOM 681 C CA . GLN A 1 92 ? -16.266 -1.501 -13.797 1 58.75 92 GLN A CA 1
ATOM 682 C C . GLN A 1 92 ? -17.766 -1.709 -13.625 1 58.75 92 GLN A C 1
ATOM 684 O O . GLN A 1 92 ? -18.344 -2.656 -14.172 1 58.75 92 GLN A O 1
ATOM 689 N N . LYS A 1 93 ? -18.234 -1.24 -12.57 1 40.88 93 LYS A N 1
ATOM 690 C CA . LYS A 1 93 ? -19.688 -1.14 -12.625 1 40.88 93 LYS A CA 1
ATOM 691 C C . LYS A 1 93 ? -20.125 -0.103 -13.656 1 40.88 93 LYS A C 1
ATOM 693 O O . LYS A 1 93 ? -19.406 0.874 -13.906 1 40.88 93 LYS A O 1
ATOM 698 N N . MET B 1 1 ? 4.297 27.922 -1.825 1 63.78 1 MET B N 1
ATOM 699 C CA . MET B 1 1 ? 4.164 26.469 -1.925 1 63.78 1 MET B CA 1
ATOM 700 C C . MET B 1 1 ? 3.721 25.875 -0.593 1 63.78 1 MET B C 1
ATOM 702 O O . MET B 1 1 ? 2.738 25.125 -0.537 1 63.78 1 MET B O 1
ATOM 706 N N . GLU B 1 2 ? 4.289 26.359 0.496 1 75 2 GLU B N 1
ATOM 707 C CA . GLU B 1 2 ? 3.979 25.844 1.828 1 75 2 GLU B CA 1
ATOM 708 C C . GLU B 1 2 ? 2.584 26.281 2.273 1 75 2 GLU B C 1
ATOM 710 O O . GLU B 1 2 ? 1.827 25.469 2.82 1 75 2 GLU B O 1
ATOM 715 N N . ALA B 1 3 ? 2.199 27.5 1.887 1 83.75 3 ALA B N 1
ATOM 716 C CA . ALA B 1 3 ? 0.886 28 2.293 1 83.75 3 ALA B CA 1
ATOM 717 C C . ALA B 1 3 ? -0.231 27.234 1.592 1 83.75 3 ALA B C 1
ATOM 719 O O . ALA B 1 3 ? -1.256 26.922 2.203 1 83.75 3 ALA B O 1
ATOM 720 N N . GLN B 1 4 ? 0.043 26.984 0.345 1 89.06 4 GLN B N 1
ATOM 721 C CA . GLN B 1 4 ? -0.95 26.234 -0.424 1 89.06 4 GLN B CA 1
ATOM 722 C C . GLN B 1 4 ? -1.095 24.812 0.097 1 89.06 4 GLN B C 1
ATOM 724 O O . GLN B 1 4 ? -2.207 24.281 0.189 1 89.06 4 GLN B O 1
ATOM 729 N N . LEU B 1 5 ? 0.002 24.219 0.449 1 89.31 5 LEU B N 1
ATOM 730 C CA . LEU B 1 5 ? -0.027 22.875 0.988 1 89.31 5 LEU B CA 1
ATOM 731 C C . LEU B 1 5 ? -0.811 22.828 2.295 1 89.31 5 LEU B C 1
ATOM 733 O O . LEU B 1 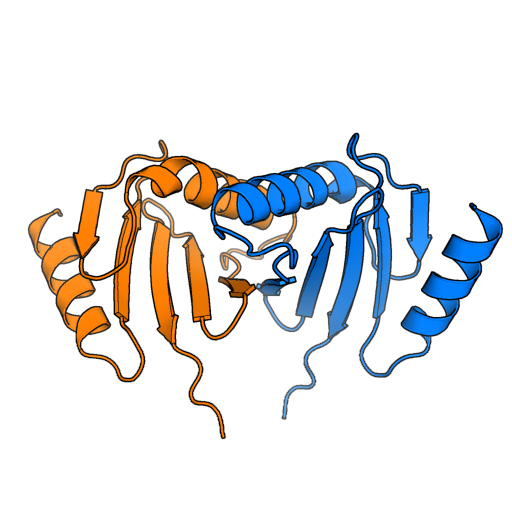5 ? -1.624 21.922 2.504 1 89.31 5 LEU B O 1
ATOM 737 N N . GLU B 1 6 ? -0.625 23.828 3.07 1 91 6 GLU B N 1
ATOM 738 C CA . GLU B 1 6 ? -1.33 23.906 4.348 1 91 6 GLU B CA 1
ATOM 739 C C . GLU B 1 6 ? -2.838 24.016 4.137 1 91 6 GLU B C 1
ATOM 741 O O . GLU B 1 6 ? -3.619 23.406 4.871 1 91 6 GLU B O 1
ATOM 746 N N . LYS B 1 7 ? -3.143 24.844 3.229 1 92.69 7 LYS B N 1
ATOM 747 C CA . LYS B 1 7 ? -4.562 25.016 2.932 1 92.69 7 LYS B CA 1
ATOM 748 C C . LYS B 1 7 ? -5.18 23.703 2.455 1 92.69 7 LYS B C 1
ATOM 750 O O . LYS B 1 7 ? -6.277 23.328 2.883 1 92.69 7 LYS B O 1
ATOM 755 N N . ASN B 1 8 ? -4.488 23.031 1.585 1 91.94 8 ASN B N 1
ATOM 756 C CA . ASN B 1 8 ? -4.965 21.75 1.064 1 91.94 8 ASN B CA 1
ATOM 757 C C . ASN B 1 8 ? -5.16 20.734 2.18 1 91.94 8 ASN B C 1
ATOM 759 O O . ASN B 1 8 ? -6.16 20.016 2.203 1 91.94 8 ASN B O 1
ATOM 763 N N . ILE B 1 9 ? -4.309 20.734 3.092 1 93.69 9 ILE B N 1
ATOM 764 C CA . ILE B 1 9 ? -4.348 19.75 4.176 1 93.69 9 ILE B CA 1
ATOM 765 C C . ILE B 1 9 ? -5.523 20.047 5.102 1 93.69 9 ILE B C 1
ATOM 767 O O . ILE B 1 9 ? -6.188 19.141 5.594 1 93.69 9 ILE B O 1
ATOM 771 N N . ARG B 1 10 ? -5.684 21.312 5.344 1 93.25 10 ARG B N 1
ATOM 772 C CA . ARG B 1 10 ? -6.805 21.719 6.188 1 93.25 10 ARG B CA 1
ATOM 773 C C . ARG B 1 10 ? -8.133 21.266 5.586 1 93.25 10 ARG B C 1
ATOM 775 O O . ARG B 1 10 ? -9.023 20.797 6.309 1 93.25 10 ARG B O 1
ATOM 782 N N . GLU B 1 11 ? -8.188 21.391 4.27 1 95.44 11 GLU B N 1
ATOM 783 C CA . GLU B 1 11 ? -9.406 20.969 3.582 1 95.44 11 GLU B CA 1
ATOM 784 C C . GLU B 1 11 ? -9.609 19.469 3.699 1 95.44 11 GLU B C 1
ATOM 786 O O . GLU B 1 11 ? -10.742 19 3.893 1 95.44 11 GLU B O 1
ATOM 791 N N . VAL B 1 12 ? -8.609 18.797 3.615 1 95.19 12 VAL B N 1
ATOM 792 C CA . VAL B 1 12 ? -8.672 17.344 3.723 1 95.19 12 VAL B CA 1
ATOM 793 C C . VAL B 1 12 ? -9.094 16.953 5.137 1 95.19 12 VAL B C 1
ATOM 795 O O . VAL B 1 12 ? -9.883 16.016 5.32 1 95.19 12 VAL B O 1
ATOM 798 N N . MET B 1 13 ? -8.625 17.641 6.117 1 96.19 13 MET B N 1
ATOM 799 C CA . MET B 1 13 ? -8.898 17.344 7.52 1 96.19 13 MET B CA 1
ATOM 800 C C . MET B 1 13 ? -10.375 17.547 7.84 1 96.19 13 MET B C 1
ATOM 802 O O . MET B 1 13 ? -10.883 17 8.82 1 96.19 13 MET B O 1
ATOM 806 N N . ASN B 1 14 ? -11.008 18.266 6.98 1 96.06 14 ASN B N 1
ATOM 807 C CA . ASN B 1 14 ? -12.414 18.578 7.215 1 96.06 14 ASN B CA 1
ATOM 808 C C . ASN B 1 14 ? -13.32 17.516 6.602 1 96.06 14 ASN B C 1
ATOM 810 O O . ASN B 1 14 ? -14.547 17.578 6.762 1 96.06 14 ASN B O 1
ATOM 814 N N . GLN B 1 15 ? -12.734 16.609 5.945 1 96 15 GLN B N 1
ATOM 815 C CA . GLN B 1 15 ? -13.523 15.531 5.348 1 96 15 GLN B CA 1
ATOM 816 C C . GLN B 1 15 ? -13.938 14.5 6.395 1 96 15 GLN B C 1
ATOM 818 O O . GLN B 1 15 ? -13.211 14.266 7.363 1 96 15 GLN B O 1
ATOM 823 N N . PRO B 1 16 ? -15.102 13.836 6.16 1 94.19 16 PRO B N 1
ATOM 824 C CA . PRO B 1 16 ? -15.57 12.836 7.125 1 94.19 16 PRO B CA 1
ATOM 825 C C . PRO B 1 16 ? -14.602 11.672 7.289 1 94.19 16 PRO B C 1
ATOM 827 O O . PRO B 1 16 ? -13.992 11.227 6.312 1 94.19 16 PRO B O 1
ATOM 830 N N . GLN B 1 17 ? -14.438 11.203 8.484 1 95.56 17 GLN B N 1
ATOM 831 C CA . GLN B 1 17 ? -13.695 10.008 8.875 1 95.56 17 GLN B CA 1
ATOM 832 C C . GLN B 1 17 ? -12.188 10.258 8.828 1 95.56 17 GLN B C 1
ATOM 834 O O . GLN B 1 17 ? -11.398 9.391 9.219 1 95.56 17 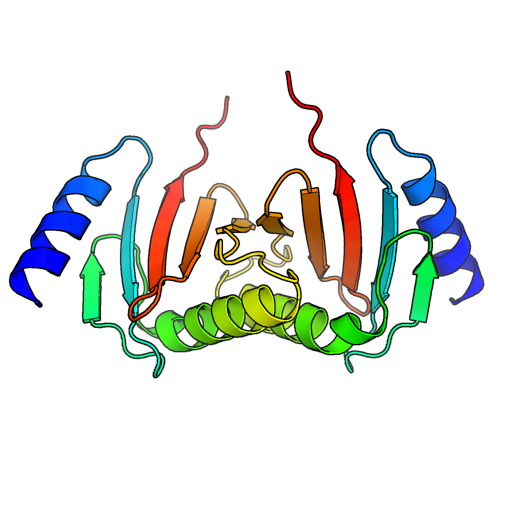GLN B O 1
ATOM 839 N N . VAL B 1 18 ? -11.867 11.484 8.359 1 97.12 18 VAL B N 1
ATOM 840 C CA . VAL B 1 18 ? -10.438 11.805 8.312 1 97.12 18 VAL B CA 1
ATOM 841 C C . VAL B 1 18 ? -9.961 12.219 9.703 1 97.12 18 VAL B C 1
ATOM 843 O O . VAL B 1 18 ? -10.531 13.133 10.312 1 97.12 18 VAL B O 1
ATOM 846 N N . THR B 1 19 ? -8.922 11.57 10.195 1 97.38 19 THR B N 1
ATOM 847 C CA . THR B 1 19 ? -8.43 11.859 11.539 1 97.38 19 THR B CA 1
ATOM 848 C C . THR B 1 19 ? -7.012 12.438 11.484 1 97.38 19 THR B C 1
ATOM 850 O O . THR B 1 19 ? -6.488 12.914 12.492 1 97.38 19 THR B O 1
ATOM 853 N N . GLY B 1 20 ? -6.344 12.406 10.273 1 97.31 20 GLY B N 1
ATOM 854 C CA . GLY B 1 20 ? -5.016 12.961 10.086 1 97.31 20 GLY B CA 1
ATOM 855 C C . GLY B 1 20 ? -4.633 13.109 8.625 1 97.31 20 GLY B C 1
ATOM 856 O O . GLY B 1 20 ? -5.227 12.469 7.754 1 97.31 20 GLY B O 1
ATOM 857 N N . ALA B 1 21 ? -3.684 13.977 8.367 1 97.5 21 ALA B N 1
ATOM 858 C CA . ALA B 1 21 ? -3.178 14.195 7.012 1 97.5 21 ALA B CA 1
ATOM 859 C C . ALA B 1 21 ? -1.74 14.703 7.035 1 97.5 21 ALA B C 1
ATOM 861 O O . ALA B 1 21 ? -1.328 15.375 7.984 1 97.5 21 ALA B O 1
ATOM 862 N N . MET B 1 22 ? -1.05 14.367 5.965 1 96.69 22 MET B N 1
ATOM 863 C CA . MET B 1 22 ? 0.366 14.719 5.898 1 96.69 22 MET B CA 1
ATOM 864 C C . MET B 1 22 ? 0.824 14.859 4.449 1 96.69 22 MET B C 1
ATOM 866 O O . MET B 1 22 ? 0.302 14.188 3.559 1 96.69 22 MET B O 1
ATOM 870 N N . CYS B 1 23 ? 1.776 15.727 4.262 1 96.25 23 CYS B N 1
ATOM 871 C CA . CYS B 1 23 ? 2.451 15.852 2.975 1 96.25 23 CYS B CA 1
ATOM 872 C C . CYS B 1 23 ? 3.947 15.609 3.117 1 96.25 23 CYS B C 1
ATOM 874 O O . CYS B 1 23 ? 4.574 16.094 4.059 1 96.25 23 CYS B O 1
ATOM 876 N N . ILE B 1 24 ? 4.465 14.805 2.184 1 96.69 24 ILE B N 1
ATOM 877 C CA . ILE B 1 24 ? 5.859 14.383 2.229 1 96.69 24 ILE B CA 1
ATOM 878 C C . ILE B 1 24 ? 6.547 14.734 0.91 1 96.69 24 ILE B C 1
ATOM 880 O O . ILE B 1 24 ? 5.977 14.531 -0.165 1 96.69 24 ILE B O 1
ATOM 884 N N . ASP B 1 25 ? 7.723 15.219 0.946 1 94.94 25 ASP B N 1
ATOM 885 C CA . ASP B 1 25 ? 8.414 15.516 -0.304 1 94.94 25 ASP B CA 1
ATOM 886 C C . ASP B 1 25 ? 9.125 14.273 -0.844 1 94.94 25 ASP B C 1
ATOM 888 O O . ASP B 1 25 ? 9.039 13.195 -0.248 1 94.94 25 ASP B O 1
ATOM 892 N N . ARG B 1 26 ? 9.828 14.398 -1.891 1 90.44 26 ARG B N 1
ATOM 893 C CA . ARG B 1 26 ? 10.422 13.273 -2.604 1 90.44 26 ARG B CA 1
ATOM 894 C C . ARG B 1 26 ? 11.57 12.664 -1.802 1 90.44 26 ARG B C 1
ATOM 896 O O . ARG B 1 26 ? 11.961 11.516 -2.041 1 90.44 26 ARG B O 1
ATOM 903 N N . LYS B 1 27 ? 12.133 13.492 -0.932 1 93.5 27 LYS B N 1
ATOM 904 C CA . LYS B 1 27 ? 13.266 13.008 -0.143 1 93.5 27 LYS B CA 1
ATOM 905 C C . LYS B 1 27 ? 12.789 12.297 1.123 1 93.5 27 LYS B C 1
ATOM 907 O O . LYS B 1 27 ? 13.602 11.797 1.902 1 93.5 27 LYS B O 1
ATOM 912 N N . GLY B 1 28 ? 11.469 12.297 1.338 1 96.06 28 GLY B N 1
ATOM 913 C CA . GLY B 1 28 ? 10.922 11.625 2.506 1 96.06 28 GLY B CA 1
ATOM 914 C C . GLY B 1 28 ? 10.742 12.547 3.697 1 96.06 28 GLY B C 1
ATOM 915 O O . GLY B 1 28 ? 10.5 12.086 4.816 1 96.06 28 GLY B O 1
ATOM 916 N N . LEU B 1 29 ? 10.836 13.891 3.471 1 95.69 29 LEU B N 1
ATOM 917 C CA . LEU B 1 29 ? 10.672 14.867 4.539 1 95.69 29 LEU B CA 1
ATOM 918 C C . LEU B 1 29 ? 9.203 15.258 4.695 1 95.69 29 LEU B C 1
ATOM 920 O O . LEU B 1 29 ? 8.523 15.523 3.705 1 95.69 29 LEU B O 1
ATOM 924 N N . CYS B 1 30 ? 8.797 15.25 5.934 1 96.62 30 CYS B N 1
ATOM 925 C CA . CYS B 1 30 ? 7.434 15.688 6.203 1 96.62 30 CYS B CA 1
ATOM 926 C C . CYS B 1 30 ? 7.309 17.203 6.074 1 96.62 30 CYS B C 1
ATOM 928 O O . CYS B 1 30 ? 7.922 17.938 6.844 1 96.62 30 CYS B O 1
ATOM 930 N N . LEU B 1 31 ? 6.527 17.688 5.184 1 95.94 31 LEU B N 1
ATOM 931 C CA . LEU B 1 31 ? 6.355 19.109 4.957 1 95.94 31 LEU B CA 1
ATOM 932 C C . LEU B 1 31 ? 5.305 19.688 5.902 1 95.94 31 LEU B C 1
ATOM 934 O O . LEU B 1 31 ? 5.453 20.812 6.383 1 95.94 31 LEU B O 1
ATOM 938 N N . THR B 1 32 ? 4.266 18.969 6.086 1 95.5 32 THR B N 1
ATOM 939 C CA . THR B 1 32 ? 3.184 19.344 6.988 1 95.5 32 THR B CA 1
ATOM 940 C C . THR B 1 32 ? 2.443 18.109 7.488 1 95.5 32 THR B C 1
ATOM 942 O O . THR B 1 32 ? 2.318 17.125 6.762 1 95.5 32 THR B O 1
ATOM 945 N N . ALA B 1 33 ? 2.037 18.141 8.734 1 95.88 33 ALA B N 1
ATOM 946 C CA . ALA B 1 33 ? 1.277 17.047 9.344 1 95.88 33 ALA B CA 1
ATOM 947 C C . ALA B 1 33 ? 0.215 17.594 10.297 1 95.88 33 ALA B C 1
ATOM 949 O O . ALA B 1 33 ? 0.456 18.562 11.023 1 95.88 33 ALA B O 1
ATOM 950 N N . LYS B 1 34 ? -0.93 17 10.266 1 96.31 34 LYS B N 1
ATOM 951 C CA . LYS B 1 34 ? -2.033 17.391 11.141 1 96.31 34 LYS B CA 1
ATOM 952 C C . LYS B 1 34 ? -2.713 16.156 11.742 1 96.31 34 LYS B C 1
ATOM 954 O O . LYS B 1 34 ? -2.619 15.062 11.188 1 96.31 34 LYS B O 1
ATOM 959 N N . GLY B 1 35 ? -3.365 16.312 12.891 1 96.38 35 GLY B N 1
ATOM 960 C CA . GLY B 1 35 ? -4.137 15.242 13.508 1 96.38 35 GLY B CA 1
ATOM 961 C C . GLY B 1 35 ? -3.281 14.078 13.961 1 96.38 35 GLY B C 1
ATOM 962 O O . GLY B 1 35 ? -2.215 14.273 14.547 1 96.38 35 GLY B O 1
ATOM 963 N N . ASN B 1 36 ? -3.711 12.836 13.594 1 94.69 36 ASN B N 1
ATOM 964 C CA . ASN B 1 36 ? -3.055 11.617 14.047 1 94.69 36 ASN B CA 1
ATOM 965 C C . ASN B 1 36 ? -1.873 11.25 13.148 1 94.69 36 ASN B C 1
ATOM 967 O O . ASN B 1 36 ? -1.226 10.219 13.359 1 94.69 36 ASN B O 1
ATOM 971 N N . ALA B 1 37 ? -1.598 12.023 12.188 1 95.31 37 ALA B N 1
ATOM 972 C CA . ALA B 1 37 ? -0.471 11.719 11.305 1 95.31 37 ALA B CA 1
ATOM 973 C C . ALA B 1 37 ? 0.849 11.758 12.07 1 95.31 37 ALA B C 1
ATOM 975 O O . ALA B 1 37 ? 1.135 12.734 12.773 1 95.31 37 ALA B O 1
ATOM 976 N N . ASP B 1 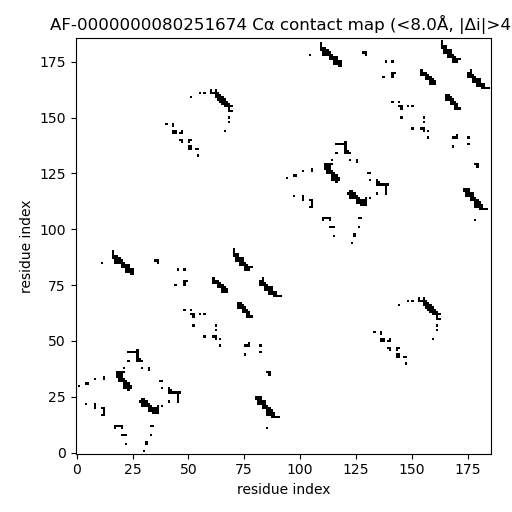38 ? 1.573 10.773 12 1 94 38 ASP B N 1
ATOM 977 C CA . ASP B 1 38 ? 2.863 10.648 12.672 1 94 38 ASP B CA 1
ATOM 978 C C . ASP B 1 38 ? 4.012 10.945 11.711 1 94 38 ASP B C 1
ATOM 980 O O . ASP B 1 38 ? 4.34 10.125 10.852 1 94 38 ASP B O 1
ATOM 984 N N . SER B 1 39 ? 4.707 11.961 12 1 94.44 39 SER B N 1
ATOM 985 C CA . SER B 1 39 ? 5.766 12.414 11.102 1 94.44 39 SER B CA 1
ATOM 986 C C . SER B 1 39 ? 6.934 11.43 11.094 1 94.44 39 SER B C 1
ATOM 988 O O . SER B 1 39 ? 7.738 11.43 10.156 1 94.44 39 SER B O 1
ATOM 990 N N . SER B 1 40 ? 7.094 10.617 12.141 1 94.75 40 SER B N 1
ATOM 991 C CA . SER B 1 40 ? 8.164 9.633 12.18 1 94.75 40 SER B CA 1
ATOM 992 C C . SER B 1 40 ? 7.973 8.562 11.109 1 94.75 40 SER B C 1
ATOM 994 O O . SER B 1 40 ? 8.922 7.859 10.75 1 94.75 40 SER B O 1
ATOM 996 N N . ALA B 1 41 ? 6.812 8.453 10.531 1 95.56 41 ALA B N 1
ATOM 997 C CA . ALA B 1 41 ? 6.504 7.445 9.523 1 95.56 41 ALA B CA 1
ATOM 998 C C . ALA B 1 41 ? 6.742 7.984 8.109 1 95.56 41 ALA B C 1
ATOM 1000 O O . ALA B 1 41 ? 6.625 7.246 7.133 1 95.56 41 ALA B O 1
ATOM 1001 N N . ALA B 1 42 ? 7.062 9.273 7.98 1 97.12 42 ALA B N 1
ATOM 1002 C CA . ALA B 1 42 ? 7.152 9.93 6.68 1 97.12 42 ALA B CA 1
ATOM 1003 C C . ALA B 1 42 ? 8.156 9.219 5.773 1 97.12 42 ALA B C 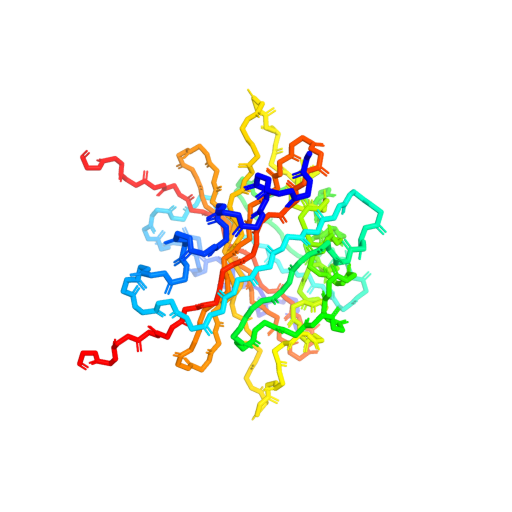1
ATOM 1005 O O . ALA B 1 42 ? 7.883 9 4.59 1 97.12 42 ALA B O 1
ATOM 1006 N N . GLY B 1 43 ? 9.258 8.836 6.309 1 96.75 43 GLY B N 1
ATOM 1007 C CA . GLY B 1 43 ? 10.266 8.141 5.531 1 96.75 43 GLY B CA 1
ATOM 1008 C C . GLY B 1 43 ? 9.789 6.805 4.996 1 96.75 43 GLY B C 1
ATOM 1009 O O . GLY B 1 43 ? 10.008 6.48 3.826 1 96.75 43 GLY B O 1
ATOM 1010 N N . PHE B 1 44 ? 9.133 6.066 5.832 1 96.56 44 PHE B N 1
ATOM 1011 C CA . PHE B 1 44 ? 8.617 4.762 5.434 1 96.56 44 PHE B CA 1
ATOM 1012 C C . PHE B 1 44 ? 7.527 4.91 4.379 1 96.56 44 PHE B C 1
ATOM 1014 O O . PHE B 1 44 ? 7.516 4.176 3.387 1 96.56 44 PHE B O 1
ATOM 1021 N N . LEU B 1 45 ? 6.641 5.891 4.543 1 97.25 45 LEU B N 1
ATOM 1022 C CA . LEU B 1 45 ? 5.535 6.105 3.621 1 97.25 45 LEU B CA 1
ATOM 1023 C C . LEU B 1 45 ? 6.043 6.551 2.254 1 97.25 45 LEU B C 1
ATOM 1025 O O . LEU B 1 45 ? 5.535 6.109 1.222 1 97.25 45 LEU B O 1
ATOM 1029 N N . SER B 1 46 ? 7.051 7.402 2.27 1 96.75 46 SER B N 1
ATOM 1030 C CA . SER B 1 46 ? 7.637 7.852 1.011 1 96.75 46 SER B CA 1
ATOM 1031 C C . SER B 1 46 ? 8.258 6.688 0.243 1 96.75 46 SER B C 1
ATOM 1033 O O . SER B 1 46 ? 8.141 6.617 -0.982 1 96.75 46 SER B O 1
ATOM 1035 N N . GLU B 1 47 ? 8.945 5.801 0.916 1 96.25 47 GLU B N 1
ATOM 1036 C CA . GLU B 1 47 ? 9.547 4.641 0.268 1 96.25 47 GLU B CA 1
ATOM 1037 C C . GLU B 1 47 ? 8.484 3.715 -0.31 1 96.25 47 GLU B C 1
ATOM 1039 O O . GLU B 1 47 ? 8.648 3.174 -1.404 1 96.25 47 GLU B O 1
ATOM 1044 N N . ILE B 1 48 ? 7.379 3.545 0.396 1 96.62 48 ILE B N 1
ATOM 1045 C CA . ILE B 1 48 ? 6.277 2.727 -0.098 1 96.62 48 ILE B CA 1
ATOM 1046 C C . ILE B 1 48 ? 5.754 3.305 -1.411 1 96.62 48 ILE B C 1
ATOM 1048 O O . ILE B 1 48 ? 5.559 2.572 -2.385 1 96.62 48 ILE B O 1
ATOM 1052 N N . SER B 1 49 ? 5.543 4.578 -1.421 1 95.19 49 SER B N 1
ATOM 1053 C CA . SER B 1 49 ? 5.055 5.23 -2.631 1 95.19 49 SER B CA 1
ATOM 1054 C C . SER B 1 49 ? 6.02 5.031 -3.795 1 95.19 49 SER B C 1
ATOM 1056 O O . SER B 1 49 ? 5.594 4.777 -4.926 1 95.19 49 SER B O 1
ATOM 1058 N N . LYS B 1 50 ? 7.328 5.141 -3.545 1 93.56 50 LYS B N 1
ATOM 1059 C CA . LYS B 1 50 ? 8.336 4.957 -4.582 1 93.56 50 LYS B CA 1
ATOM 1060 C C . LYS B 1 50 ? 8.305 3.539 -5.145 1 93.56 50 LYS B C 1
ATOM 1062 O O . LYS B 1 50 ? 8.336 3.348 -6.359 1 93.56 50 LYS B O 1
ATOM 1067 N N . PHE B 1 51 ? 8.18 2.633 -4.258 1 94.56 51 PHE B N 1
ATOM 1068 C CA . PHE B 1 51 ? 8.188 1.245 -4.703 1 94.56 51 PHE B CA 1
ATOM 1069 C C . PHE B 1 51 ? 6.898 0.916 -5.453 1 94.56 51 PHE B C 1
ATOM 1071 O O . PHE B 1 51 ? 6.918 0.178 -6.441 1 94.56 51 PHE B O 1
ATOM 1078 N N . ALA B 1 52 ? 5.754 1.438 -4.93 1 94.88 52 ALA B N 1
ATOM 1079 C CA . ALA B 1 52 ? 4.484 1.235 -5.625 1 94.88 52 ALA B CA 1
ATOM 1080 C C . ALA B 1 52 ? 4.559 1.749 -7.062 1 94.88 52 ALA B C 1
ATOM 1082 O O . ALA B 1 52 ? 4.062 1.102 -7.984 1 94.88 52 ALA B O 1
ATOM 1083 N N . ASN B 1 53 ? 5.25 2.883 -7.258 1 92.06 53 ASN B N 1
ATOM 1084 C CA . ASN B 1 53 ? 5.406 3.461 -8.586 1 92.06 53 ASN B CA 1
ATOM 1085 C C . ASN B 1 53 ? 6.258 2.574 -9.492 1 92.06 53 ASN B C 1
ATOM 1087 O O . ASN B 1 53 ? 6.074 2.561 -10.711 1 92.06 53 ASN B O 1
ATOM 1091 N N . GLN B 1 54 ? 7.156 1.867 -8.883 1 91.56 54 GLN B N 1
ATOM 1092 C CA . GLN B 1 54 ? 8.023 0.986 -9.656 1 91.56 54 GLN B CA 1
ATOM 1093 C C . GLN B 1 54 ? 7.27 -0.259 -10.117 1 91.56 54 GLN B C 1
ATOM 1095 O O . GLN B 1 54 ? 7.605 -0.85 -11.148 1 91.56 54 GLN B O 1
ATOM 1100 N N . ILE B 1 55 ? 6.297 -0.613 -9.352 1 92.62 55 ILE B N 1
ATOM 1101 C CA . ILE B 1 55 ? 5.559 -1.84 -9.625 1 92.62 55 ILE B CA 1
ATOM 1102 C C . ILE B 1 55 ? 4.527 -1.587 -10.719 1 92.62 55 ILE B C 1
ATOM 1104 O O . ILE B 1 55 ? 4.34 -2.422 -11.609 1 92.62 55 ILE B O 1
ATOM 1108 N N . VAL B 1 56 ? 3.693 -0.522 -10.547 1 87 56 VAL B N 1
ATOM 1109 C CA . VAL B 1 56 ? 2.572 -0.247 -11.438 1 87 56 VAL B CA 1
ATOM 1110 C C . VAL B 1 56 ? 3.068 0.491 -12.68 1 87 56 VAL B C 1
ATOM 1112 O O . VAL B 1 56 ? 3.918 1.38 -12.586 1 87 56 VAL B O 1
ATOM 1115 N N . SER B 1 57 ? 3.277 -0.176 -13.836 1 68.31 57 SER B N 1
ATOM 1116 C CA . SER B 1 57 ? 3.709 0.424 -15.094 1 68.31 57 SER B CA 1
ATOM 1117 C C . SER B 1 57 ? 2.885 1.662 -15.43 1 68.31 57 SER B C 1
ATOM 1119 O O . SER B 1 57 ? 1.668 1.573 -15.609 1 68.31 57 SER B O 1
ATOM 1121 N N . SER B 1 58 ? 2.994 2.652 -14.625 1 58.84 58 SER B N 1
ATOM 1122 C CA . SER B 1 58 ? 2.031 3.75 -14.625 1 58.84 58 SER B CA 1
ATOM 1123 C C . SER B 1 58 ? 2.029 4.48 -15.961 1 58.84 58 SER B C 1
ATOM 1125 O O . SER B 1 58 ? 3.088 4.824 -16.484 1 58.84 58 SER B O 1
ATOM 1127 N N . ASP B 1 59 ? 1.111 4.211 -16.859 1 56.38 59 ASP B N 1
ATOM 1128 C CA . ASP B 1 59 ? 0.731 5.152 -17.906 1 56.38 59 ASP B CA 1
ATOM 1129 C C . ASP B 1 59 ? 0.637 6.574 -17.359 1 56.38 59 ASP B C 1
ATOM 1131 O O . ASP B 1 59 ? 0.032 7.445 -17.984 1 56.38 59 ASP B O 1
ATOM 1135 N N . GLY B 1 60 ? 1.398 6.805 -16.344 1 62.25 60 GLY B N 1
ATOM 1136 C CA . GLY B 1 60 ? 1.465 8.188 -15.883 1 62.25 60 GLY B CA 1
ATOM 1137 C C . GLY B 1 60 ? 0.732 8.414 -14.578 1 62.25 60 GLY B C 1
ATOM 1138 O O . GLY B 1 60 ? 0.986 9.406 -13.883 1 62.25 60 GLY B O 1
ATOM 1139 N N . ASP B 1 61 ? -0.352 7.609 -14.266 1 73.62 61 ASP B N 1
ATOM 1140 C CA . ASP B 1 61 ? -1.088 7.867 -13.031 1 73.62 61 ASP B CA 1
ATOM 1141 C C . ASP B 1 61 ? -0.457 7.133 -11.852 1 73.62 61 ASP B C 1
ATOM 1143 O O . ASP B 1 61 ? -0.156 5.941 -11.938 1 73.62 61 ASP B O 1
ATOM 1147 N N . SER B 1 62 ? -0.05 7.879 -10.922 1 84.06 62 SER B N 1
ATOM 1148 C CA . SER B 1 62 ? 0.505 7.301 -9.703 1 84.06 62 SER B CA 1
ATOM 1149 C C . SER B 1 62 ? -0.523 6.438 -8.984 1 84.06 62 SER B C 1
ATOM 1151 O O . SER B 1 62 ? -1.692 6.809 -8.875 1 84.06 62 SER B O 1
ATOM 1153 N N . PRO B 1 63 ? -0.152 5.324 -8.531 1 91.06 63 PRO B N 1
ATOM 1154 C CA . PRO B 1 63 ? -1.071 4.438 -7.809 1 91.06 63 PRO B CA 1
ATOM 1155 C C . PRO B 1 63 ? -1.463 4.984 -6.438 1 91.06 63 PRO B C 1
ATOM 1157 O O . PRO B 1 63 ? -0.745 5.812 -5.871 1 91.06 63 PRO B O 1
ATOM 1160 N N . VAL B 1 64 ? -2.648 4.676 -5.969 1 94.5 64 VAL B N 1
ATOM 1161 C CA . VAL B 1 64 ? -3.062 4.91 -4.586 1 94.5 64 VAL B CA 1
ATOM 1162 C C . VAL B 1 64 ? -2.729 3.688 -3.734 1 94.5 64 VAL B C 1
ATOM 1164 O O . VAL B 1 64 ? -3.014 2.555 -4.125 1 94.5 64 VAL B O 1
ATOM 1167 N N . VAL B 1 65 ? -2.09 3.92 -2.629 1 96.75 65 VAL B N 1
ATOM 1168 C CA . VAL B 1 65 ? -1.767 2.838 -1.703 1 96.75 65 VAL B CA 1
ATOM 1169 C C . VAL B 1 65 ? -2.639 2.951 -0.454 1 96.75 65 VAL B C 1
ATOM 1171 O O . VAL B 1 65 ? -2.744 4.027 0.142 1 96.75 65 VAL B O 1
ATOM 1174 N N . ALA B 1 66 ? -3.254 1.882 -0.06 1 96.5 66 ALA B N 1
ATOM 1175 C CA . ALA B 1 66 ? -4.062 1.85 1.157 1 96.5 66 ALA B CA 1
ATOM 1176 C C . ALA B 1 66 ? -3.514 0.831 2.152 1 96.5 66 ALA B C 1
ATOM 1178 O O . ALA B 1 66 ? -3.334 -0.342 1.815 1 96.5 66 ALA B O 1
ATOM 1179 N N . LEU B 1 67 ? -3.16 1.305 3.346 1 95.44 67 LEU B N 1
ATOM 1180 C CA . LEU B 1 67 ? -2.809 0.433 4.461 1 95.44 67 LEU B CA 1
ATOM 1181 C C . LEU B 1 67 ? -3.998 0.242 5.398 1 95.44 67 LEU B C 1
ATOM 1183 O O . LEU B 1 67 ? -4.477 1.203 6.004 1 95.44 67 LEU B O 1
ATOM 1187 N N . GLU B 1 68 ? -4.461 -0.959 5.473 1 93.06 68 GLU B N 1
ATOM 1188 C CA . GLU B 1 68 ? -5.59 -1.271 6.34 1 93.06 68 GLU B CA 1
ATOM 1189 C C . GLU B 1 68 ? -5.137 -2.039 7.582 1 93.06 68 GLU B C 1
ATOM 1191 O O . GLU B 1 68 ? -4.488 -3.08 7.469 1 93.06 68 GLU B O 1
ATOM 1196 N N . TYR B 1 69 ? -5.527 -1.458 8.719 1 88.25 69 TYR B N 1
ATOM 1197 C CA . TYR B 1 69 ? -5.16 -2.102 9.977 1 88.25 69 TYR B CA 1
ATOM 1198 C C . TYR B 1 69 ? -6.156 -1.757 11.078 1 88.25 69 TYR B C 1
ATOM 1200 O O . TYR B 1 69 ? -6.598 -0.61 11.188 1 88.25 69 TYR B O 1
ATOM 1208 N N . SER B 1 70 ? -6.43 -2.76 11.836 1 82 70 SER B N 1
ATOM 1209 C CA . SER B 1 70 ? -7.387 -2.566 12.922 1 82 70 SER B CA 1
ATOM 1210 C C . SER B 1 70 ? -8.617 -1.803 12.445 1 82 70 SER B C 1
ATOM 1212 O O . SER B 1 70 ? -9.273 -2.211 11.484 1 82 70 SER B O 1
ATOM 1214 N N . LYS B 1 71 ? -8.969 -0.708 13.062 1 83.81 71 LYS B N 1
ATOM 1215 C CA . LYS B 1 71 ? -10.133 0.092 12.688 1 83.81 71 LYS B CA 1
ATOM 1216 C 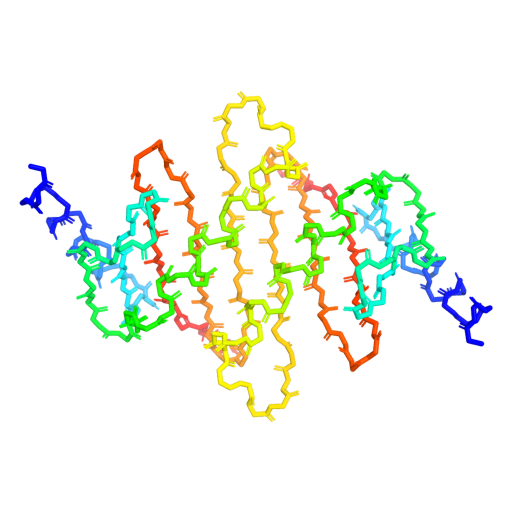C . LYS B 1 71 ? -9.719 1.358 11.945 1 83.81 71 LYS B C 1
ATOM 1218 O O . LYS B 1 71 ? -10.43 2.365 11.977 1 83.81 71 LYS B O 1
ATOM 1223 N N . SER B 1 72 ? -8.523 1.321 11.344 1 90.62 72 SER B N 1
ATOM 1224 C CA . SER B 1 72 ? -8.031 2.521 10.68 1 90.62 72 SER B CA 1
ATOM 1225 C C . SER B 1 72 ? -7.438 2.189 9.312 1 90.62 72 SER B C 1
ATOM 1227 O O . SER B 1 72 ? -7.191 1.021 9 1 90.62 72 SER B O 1
ATOM 1229 N N . GLN B 1 73 ? -7.324 3.252 8.586 1 94.56 73 GLN B N 1
ATOM 1230 C CA . GLN B 1 73 ? -6.75 3.152 7.246 1 94.56 73 GLN B CA 1
ATOM 1231 C C . GLN B 1 73 ? -5.84 4.34 6.949 1 94.56 73 GLN B C 1
ATOM 1233 O O . GLN B 1 73 ? -6.125 5.469 7.355 1 94.56 73 GLN B O 1
ATOM 1238 N N . ILE B 1 74 ? -4.797 4.078 6.23 1 96.31 74 ILE B N 1
ATOM 1239 C CA . ILE B 1 74 ? -3.924 5.125 5.711 1 96.31 74 ILE B CA 1
ATOM 1240 C C . ILE B 1 74 ? -3.936 5.094 4.184 1 96.31 74 ILE B C 1
ATOM 1242 O O . ILE B 1 74 ? -3.742 4.035 3.576 1 96.31 74 ILE B O 1
ATOM 1246 N N . LEU B 1 75 ? -4.234 6.164 3.6 1 96.69 75 LEU B N 1
ATOM 1247 C CA . LEU B 1 75 ? -4.195 6.297 2.146 1 96.69 75 LEU B CA 1
ATOM 1248 C C . LEU B 1 75 ? -3.037 7.188 1.712 1 96.69 75 LEU B C 1
ATOM 1250 O O . LEU B 1 75 ? -2.818 8.258 2.289 1 96.69 75 LEU B O 1
ATOM 1254 N N . LEU B 1 76 ? -2.322 6.664 0.771 1 96.62 76 LEU B N 1
ATOM 1255 C CA . LEU B 1 76 ? -1.142 7.352 0.261 1 96.62 76 LEU B CA 1
ATOM 1256 C C . LEU B 1 76 ? -1.212 7.5 -1.255 1 96.62 76 LEU B C 1
ATOM 1258 O O . LEU B 1 76 ? -1.486 6.531 -1.966 1 96.62 76 LEU B O 1
ATOM 1262 N N . LYS B 1 77 ? -1.008 8.688 -1.698 1 92.62 77 LYS B N 1
ATOM 1263 C CA . LYS B 1 77 ? -0.898 8.922 -3.135 1 92.62 77 LYS B CA 1
ATOM 1264 C C . LYS B 1 77 ? 0.321 9.781 -3.459 1 92.62 77 LYS B C 1
ATOM 1266 O O . LYS B 1 77 ? 0.461 10.891 -2.939 1 92.62 77 LYS B O 1
ATOM 1271 N N . GLY B 1 78 ? 1.107 9.188 -4.289 1 87.56 78 GLY B N 1
ATOM 1272 C CA . GLY B 1 78 ? 2.283 9.922 -4.727 1 87.56 78 GLY B CA 1
ATOM 1273 C C . GLY B 1 78 ? 1.984 10.93 -5.816 1 87.56 78 GLY B C 1
ATOM 1274 O O . GLY B 1 78 ? 1.226 10.648 -6.746 1 87.56 78 GLY B O 1
ATOM 1275 N N . GLY B 1 79 ? 2.508 12.078 -5.594 1 83.25 79 GLY B N 1
ATOM 1276 C CA . GLY B 1 79 ? 2.49 13.078 -6.652 1 83.25 79 GLY B CA 1
ATOM 1277 C C . GLY B 1 79 ? 3.85 13.297 -7.293 1 83.25 79 GLY B C 1
ATOM 1278 O O . GLY B 1 79 ? 4.773 12.5 -7.086 1 83.25 79 GLY B O 1
ATOM 1279 N N . GLU B 1 80 ? 3.891 14.25 -8.172 1 81.81 80 GLU B N 1
ATOM 1280 C CA . GLU B 1 80 ? 5.145 14.562 -8.852 1 81.81 80 GLU B CA 1
ATOM 1281 C C . GLU B 1 80 ? 6.207 15.031 -7.863 1 81.81 80 GLU B C 1
ATOM 1283 O O . GLU B 1 80 ? 7.34 14.547 -7.883 1 81.81 80 GLU B O 1
ATOM 1288 N N . SER B 1 81 ? 5.828 15.867 -6.996 1 88.81 81 SER B N 1
ATOM 1289 C CA . SER B 1 81 ? 6.816 16.453 -6.094 1 88.81 81 SER B CA 1
ATOM 1290 C C . SER B 1 81 ? 6.465 16.172 -4.637 1 88.81 81 SER B C 1
ATOM 1292 O O . SER B 1 81 ? 7.309 16.312 -3.75 1 88.81 81 SER B O 1
ATOM 1294 N N . VAL B 1 82 ? 5.23 15.781 -4.445 1 92.19 82 VAL B N 1
ATOM 1295 C CA . VAL B 1 82 ? 4.77 15.617 -3.07 1 92.19 82 VAL B CA 1
ATOM 1296 C C . VAL B 1 82 ? 3.871 14.391 -2.963 1 92.19 82 VAL B C 1
ATOM 1298 O O . VAL B 1 82 ? 3.094 14.102 -3.877 1 92.19 82 VAL B O 1
ATOM 1301 N N . CYS B 1 83 ? 3.99 13.672 -1.855 1 94.75 83 CYS B N 1
ATOM 1302 C CA . CYS B 1 83 ? 3.104 12.562 -1.51 1 94.75 83 CYS B CA 1
ATOM 1303 C C . CYS B 1 83 ? 2.1 12.984 -0.444 1 94.75 83 CYS B C 1
ATOM 1305 O O . CYS B 1 83 ? 2.473 13.586 0.565 1 94.75 83 CYS B O 1
ATOM 1307 N N . THR B 1 84 ? 0.874 12.758 -0.669 1 95 84 THR B N 1
ATOM 1308 C CA . THR B 1 84 ? -0.178 13.094 0.283 1 95 84 THR B CA 1
ATOM 1309 C C . THR B 1 84 ? -0.644 11.852 1.039 1 95 84 THR B C 1
ATOM 1311 O O . THR B 1 84 ? -0.899 10.812 0.434 1 95 84 THR B O 1
ATOM 1314 N N . VAL B 1 85 ? -0.716 11.977 2.381 1 97.19 85 VAL B N 1
ATOM 1315 C CA . VAL B 1 85 ? -1.119 10.859 3.234 1 97.19 85 VAL B CA 1
ATOM 1316 C C . VAL B 1 85 ? -2.365 11.242 4.027 1 97.19 85 VAL B C 1
ATOM 1318 O O . VAL B 1 85 ? -2.422 12.32 4.629 1 97.19 85 VAL B O 1
ATOM 1321 N N . ILE B 1 86 ? -3.348 10.336 4.09 1 97.44 86 ILE B N 1
ATOM 1322 C CA . ILE B 1 86 ? -4.586 10.57 4.82 1 97.44 86 ILE B CA 1
ATOM 1323 C C . ILE B 1 86 ? -4.836 9.422 5.797 1 97.44 86 ILE B C 1
ATOM 1325 O O . ILE B 1 86 ? -4.703 8.25 5.438 1 97.44 86 ILE B O 1
ATOM 1329 N N . TYR B 1 87 ? -5.121 9.742 6.957 1 96.62 87 TYR B N 1
ATOM 1330 C CA . TYR B 1 87 ? -5.539 8.789 7.977 1 96.62 87 TYR B CA 1
ATOM 1331 C C . TYR B 1 87 ? -7.051 8.828 8.172 1 96.62 87 TYR B C 1
ATOM 1333 O O . TYR B 1 87 ? -7.629 9.891 8.383 1 96.62 87 TYR B O 1
ATOM 1341 N N . LYS B 1 88 ? -7.551 7.648 8.047 1 96.38 88 LYS B N 1
ATOM 1342 C CA . LYS B 1 88 ? -9 7.543 8.164 1 96.38 88 LYS B CA 1
ATOM 1343 C C . LYS B 1 88 ? -9.398 6.484 9.188 1 96.38 88 LYS B C 1
ATOM 1345 O O . LYS B 1 88 ? -8.703 5.477 9.344 1 96.38 88 LYS B O 1
ATOM 1350 N N . GLU B 1 89 ? -10.531 6.727 9.922 1 94.31 89 GLU B N 1
ATOM 1351 C CA . GLU B 1 89 ? -11.141 5.703 10.758 1 94.31 89 GLU B CA 1
ATOM 1352 C C . GLU B 1 89 ? -12.273 4.992 10.031 1 94.31 89 GLU B C 1
ATOM 1354 O O . GLU B 1 89 ? -13.109 5.633 9.391 1 94.31 89 GLU B O 1
ATOM 1359 N N . LYS B 1 90 ? -12.172 3.643 10.023 1 84 90 LYS B N 1
ATOM 1360 C CA . LYS B 1 90 ? -13.219 2.873 9.359 1 84 90 LYS B CA 1
ATOM 1361 C C . LYS B 1 90 ? -14.484 2.822 10.211 1 84 90 LYS B C 1
ATOM 1363 O O . LYS B 1 90 ? -14.414 2.729 11.438 1 84 90 LYS B O 1
ATOM 1368 N N . GLN B 1 91 ? -15.617 3.348 9.797 1 73.88 91 GLN B N 1
ATOM 1369 C CA . GLN B 1 91 ? -16.875 3.248 10.531 1 73.88 91 GLN B CA 1
ATOM 1370 C C . GLN B 1 91 ? -17.344 1.8 10.625 1 73.88 91 GLN B C 1
ATOM 1372 O O . GLN B 1 91 ? -17.266 1.051 9.648 1 73.88 91 GLN B O 1
ATOM 1377 N N . GLN B 1 92 ? -17.25 1.192 11.836 1 58.34 92 GLN B N 1
ATOM 1378 C CA . GLN B 1 92 ? -17.906 -0.095 12.047 1 58.34 92 GLN B CA 1
ATOM 1379 C C . GLN B 1 92 ? -19.375 -0.03 11.672 1 58.34 92 GLN B C 1
ATOM 1381 O O . GLN B 1 92 ? -20.094 0.871 12.109 1 58.34 92 GLN B O 1
ATOM 1386 N N . LYS B 1 93 ? -19.625 -0.558 10.578 1 40.53 93 LYS B N 1
ATOM 1387 C CA . LYS B 1 93 ? -21.062 -0.779 10.43 1 40.53 93 LYS B CA 1
ATOM 1388 C C . LYS B 1 93 ? -21.562 -1.812 11.438 1 40.53 93 LYS B C 1
ATOM 1390 O O . LYS B 1 93 ? -20.828 -2.729 11.812 1 40.53 93 LYS B O 1
#

Radius of gyration: 16.77 Å; Cα contacts (8 Å, |Δi|>4): 399; chains: 2; bounding box: 35×56×36 Å

Organism: Ramazzottius varieornatus (NCBI:txid947166)

Secondary structure (DSSP, 8-state):
-HHHHHHHHHHHHTSTTEEEEEEEETTS-EEEEEET--GGGHHHHHHHHHHHHHHS--SSPPPEEEEEETTEEEEEEE-SSEEEEEEEE----/-HHHHHHHHHHHHTSTTEEEEEEEETTS-EEEEEET--GGGHHHHHHHHHHHHHHS--SSPPPEEEEEETTEEEEEEE-SSEEEEEEEE----

Solvent-accessible surface area (backbone atoms only — not comparable to full-atom values): 9866 Å² total; per-residue (Å²): 111,69,66,58,51,49,51,54,46,53,56,51,52,69,37,88,52,35,53,16,27,33,35,25,35,85,86,23,46,62,75,46,70,39,75,72,44,57,70,87,39,27,48,44,53,41,51,35,46,53,37,50,50,70,62,46,83,49,94,72,61,61,42,39,37,35,42,40,42,94,62,33,34,37,38,37,37,49,50,96,62,42,30,44,36,39,29,32,50,57,77,82,125,110,70,67,57,52,49,52,53,46,54,57,51,51,68,38,88,54,36,53,14,29,32,35,24,36,84,87,24,46,63,75,46,69,39,75,71,44,58,69,88,40,28,47,48,53,41,50,37,44,53,37,50,50,70,61,46,82,50,93,72,62,61,42,38,37,34,41,39,43,93,62,34,35,37,40,36,36,49,50,95,62,42,30,44,35,37,29,32,50,57,78,82,123

Sequence (186 aa):
MEAQLEKNIREVMNQPQVTGAMCIDRKGLCLTAKGNADSSAAGFLSEISKFANQIVSSDGDSPVVALEYSKSQILLKGGESVCTVIYKEKQQKMEAQLEKNIREVMNQPQVTGAMCIDRKGLCLTAKGNADSSAAGFLSEISKFANQIVSSDGDSPVVALEYSKSQILLKGGESVCTVIYKEKQQK

pLDDT: mean 90.36, std 10.63, range [40.53, 97.5]